Protein AF-A0A1V4RU71-F1 (afdb_monomer_lite)

Structure (mmCIF, N/CA/C/O backbone):
data_AF-A0A1V4RU71-F1
#
_entry.id   AF-A0A1V4RU71-F1
#
loop_
_atom_site.group_PDB
_atom_site.id
_atom_site.type_symbol
_atom_site.label_atom_id
_atom_site.label_alt_id
_atom_site.label_comp_id
_atom_site.label_asym_id
_atom_site.label_entity_id
_atom_site.label_seq_id
_atom_site.pdbx_PDB_ins_code
_atom_site.Cartn_x
_atom_site.Cartn_y
_atom_site.Cartn_z
_atom_site.occupancy
_atom_site.B_iso_or_equiv
_atom_site.auth_seq_id
_atom_site.auth_comp_id
_atom_site.auth_asym_id
_atom_site.auth_atom_id
_atom_site.pdbx_PDB_model_num
ATOM 1 N N . MET A 1 1 ? -70.110 36.772 23.371 1.00 50.62 1 MET A N 1
ATOM 2 C CA . MET A 1 1 ? -68.984 36.785 24.330 1.00 50.62 1 MET A CA 1
ATOM 3 C C . MET A 1 1 ? -69.172 35.666 25.337 1.00 50.62 1 MET A C 1
ATOM 5 O O . MET A 1 1 ? -70.041 35.775 26.191 1.00 50.62 1 MET A O 1
ATOM 9 N N . ARG A 1 2 ? -68.414 34.580 25.172 1.00 36.19 2 ARG A N 1
ATOM 10 C CA . ARG A 1 2 ? -68.101 33.546 26.167 1.00 36.19 2 ARG A CA 1
ATOM 11 C C . ARG A 1 2 ? -67.083 32.591 25.534 1.00 36.19 2 ARG A C 1
ATOM 13 O O . ARG A 1 2 ? -67.079 32.404 24.325 1.00 36.19 2 ARG A O 1
ATOM 20 N N . THR A 1 3 ? -66.172 32.142 26.374 1.00 42.69 3 THR A N 1
ATOM 21 C CA . THR A 1 3 ? -64.833 31.594 26.144 1.00 42.69 3 THR A CA 1
ATOM 22 C C . THR A 1 3 ? -64.804 30.058 26.045 1.00 42.69 3 THR A C 1
ATOM 24 O O . THR A 1 3 ? -65.773 29.415 26.435 1.00 42.69 3 THR A O 1
ATOM 27 N N . VAL A 1 4 ? -63.617 29.516 25.698 1.00 42.81 4 VAL A N 1
ATOM 28 C CA . VAL A 1 4 ? -63.129 28.124 25.927 1.00 42.81 4 VAL A CA 1
ATOM 29 C C . VAL A 1 4 ? -63.609 27.121 24.846 1.00 42.81 4 VAL A C 1
ATOM 31 O O . VAL A 1 4 ? -64.754 27.172 24.436 1.00 42.81 4 VAL A O 1
ATOM 34 N N . SER A 1 5 ? -62.817 26.214 24.258 1.00 46.72 5 SER A N 1
ATOM 35 C CA . SER A 1 5 ? -61.618 25.518 24.730 1.00 46.72 5 SER A CA 1
ATOM 36 C C . SER A 1 5 ? -60.695 25.115 23.577 1.00 46.72 5 SER A C 1
ATOM 38 O O . SER A 1 5 ? -61.125 24.500 22.604 1.00 46.72 5 SER A O 1
ATOM 40 N N . PHE A 1 6 ? -59.415 25.426 23.741 1.00 50.97 6 PHE A N 1
ATOM 41 C CA . PHE A 1 6 ? -58.282 25.036 22.911 1.00 50.97 6 PHE A CA 1
ATOM 42 C C . PHE A 1 6 ? -57.729 23.719 23.475 1.00 50.97 6 PHE A C 1
ATOM 44 O O . PHE A 1 6 ? -56.790 23.741 24.261 1.00 50.97 6 PHE A O 1
ATOM 51 N N . LEU A 1 7 ? -58.374 22.580 23.203 1.00 47.75 7 LEU A N 1
ATOM 52 C CA . LEU A 1 7 ? -57.890 21.286 23.701 1.00 47.75 7 LEU A CA 1
ATOM 53 C C . LEU A 1 7 ? -58.573 20.112 22.989 1.00 47.75 7 LEU A C 1
ATOM 55 O O . LEU A 1 7 ? -59.383 19.423 23.593 1.00 47.75 7 LEU A O 1
ATOM 59 N N . PHE A 1 8 ? -58.285 19.869 21.712 1.00 42.09 8 PHE A N 1
ATOM 60 C CA . PHE A 1 8 ? -58.612 18.576 21.109 1.00 42.09 8 PHE A CA 1
ATOM 61 C C . PHE A 1 8 ? -57.621 18.241 19.994 1.00 42.09 8 PHE A C 1
ATOM 63 O O . PHE A 1 8 ? -57.445 19.007 19.053 1.00 42.09 8 PHE A O 1
ATOM 70 N N . LEU A 1 9 ? -57.021 17.056 20.129 1.00 40.06 9 LEU A N 1
ATOM 71 C CA . LEU A 1 9 ? -56.185 16.356 19.153 1.00 40.06 9 LEU A CA 1
ATOM 72 C C . LEU A 1 9 ? -54.690 16.719 19.086 1.00 40.06 9 LEU A C 1
ATOM 74 O O . LEU A 1 9 ? -54.103 16.868 18.022 1.00 40.06 9 LEU A O 1
ATOM 78 N N . LEU A 1 10 ? -54.054 16.742 20.259 1.00 45.59 10 LEU A N 1
ATOM 79 C CA . LEU A 1 10 ? -52.614 16.529 20.440 1.00 45.59 10 LEU A CA 1
ATOM 80 C C . LEU A 1 10 ? -52.404 15.103 20.981 1.00 45.59 10 LEU A C 1
ATOM 82 O O . LEU A 1 10 ? -52.003 14.940 22.119 1.00 45.59 10 LEU A O 1
ATOM 86 N N . ILE A 1 11 ? -52.784 14.078 20.210 1.00 54.41 11 ILE A N 1
ATOM 87 C CA . ILE A 1 11 ? -52.554 12.636 20.450 1.00 54.41 11 ILE A CA 1
ATOM 88 C C . ILE A 1 11 ? -52.577 11.983 19.052 1.00 54.41 11 ILE A C 1
ATOM 90 O O . ILE A 1 11 ? -53.510 12.234 18.299 1.00 54.41 11 ILE A O 1
ATOM 94 N N . ILE A 1 12 ? -51.581 11.138 18.743 1.00 53.53 12 ILE A N 1
ATOM 95 C CA . ILE A 1 12 ? -51.280 10.457 17.455 1.00 53.53 12 ILE A CA 1
ATOM 96 C C . ILE A 1 12 ? -50.230 11.193 16.593 1.00 53.53 12 ILE A C 1
ATOM 98 O O . ILE A 1 12 ? -50.555 11.795 15.584 1.00 53.53 12 ILE A O 1
ATOM 102 N N . ILE A 1 13 ? -48.962 11.149 17.021 1.00 52.53 13 ILE A N 1
ATOM 103 C CA . ILE A 1 13 ? -47.743 10.775 16.252 1.00 52.53 13 ILE A CA 1
ATOM 104 C C . ILE A 1 13 ? -46.622 10.654 17.307 1.00 52.53 13 ILE A C 1
ATOM 106 O O . ILE A 1 13 ? -45.671 11.417 17.392 1.00 52.53 13 ILE A O 1
ATOM 110 N N . ALA A 1 14 ? -46.817 9.709 18.224 1.00 54.06 14 ALA A N 1
ATOM 111 C CA . ALA A 1 14 ? -45.826 9.306 19.221 1.00 54.06 14 ALA A CA 1
ATOM 112 C C . ALA A 1 14 ? -45.696 7.782 19.207 1.00 54.06 14 ALA A C 1
ATOM 114 O O . ALA A 1 14 ? -45.687 7.152 20.251 1.00 54.06 14 ALA A O 1
ATOM 115 N N . TRP A 1 15 ? -45.692 7.186 18.016 1.00 48.25 15 TRP A N 1
ATOM 116 C CA . TRP A 1 15 ? -45.435 5.768 17.784 1.00 48.25 15 TRP A CA 1
ATOM 117 C C . TRP A 1 15 ? -44.667 5.679 16.461 1.00 48.25 15 TRP A C 1
ATOM 119 O O . TRP A 1 15 ? -45.057 6.333 15.499 1.00 48.25 15 TRP A O 1
ATOM 129 N N . PHE A 1 16 ? -43.582 4.899 16.446 1.00 46.53 16 PHE A N 1
ATOM 130 C CA . PHE A 1 16 ? -42.664 4.619 15.324 1.00 46.53 16 PHE A CA 1
ATOM 131 C C . PHE A 1 16 ? -41.373 5.446 15.177 1.00 46.53 16 PHE A C 1
ATOM 133 O O . PHE A 1 16 ? -40.807 5.486 14.092 1.00 46.53 16 PHE A O 1
ATOM 140 N N . PHE A 1 17 ? -40.780 5.933 16.270 1.00 43.41 17 PHE A N 1
ATOM 141 C CA . PHE A 1 17 ? -39.328 5.726 16.418 1.00 43.41 17 PHE A CA 1
ATOM 142 C C . PHE A 1 17 ? -39.129 4.486 17.282 1.00 43.41 17 PHE A C 1
ATOM 144 O O . PHE A 1 17 ? -38.810 4.550 18.466 1.00 43.41 17 PHE A O 1
ATOM 151 N N . THR A 1 18 ? -39.425 3.334 16.675 1.00 41.66 18 THR A N 1
ATOM 152 C CA . THR A 1 18 ? -38.968 2.058 17.206 1.00 41.66 18 THR A CA 1
ATOM 153 C C . THR A 1 18 ? -37.456 2.070 17.031 1.00 41.66 18 THR A C 1
ATOM 155 O O . THR A 1 18 ? -36.941 2.104 15.916 1.00 41.66 18 THR A O 1
ATOM 158 N N . CYS A 1 19 ? -36.744 2.141 18.149 1.00 46.91 19 CYS A N 1
ATOM 159 C CA . CYS A 1 19 ? -35.349 1.758 18.198 1.00 46.91 19 CYS A CA 1
ATOM 160 C C . CYS A 1 19 ? -35.329 0.262 17.877 1.00 46.91 19 CYS A C 1
ATOM 162 O O . CYS A 1 19 ? -35.781 -0.553 18.683 1.00 46.91 19 CYS A O 1
ATOM 164 N N . SER A 1 20 ? -34.922 -0.110 16.665 1.00 39.00 20 SER A N 1
ATOM 165 C CA . SER A 1 20 ? -34.572 -1.494 16.383 1.00 39.00 20 SER A CA 1
ATOM 166 C C . SER A 1 20 ? -33.214 -1.753 17.028 1.00 39.00 20 SER A C 1
ATOM 168 O O . SER A 1 20 ? -32.182 -1.645 16.369 1.00 39.00 20 SER A O 1
ATOM 170 N N . ASP A 1 21 ? -33.219 -2.071 18.324 1.00 43.12 21 ASP A N 1
ATOM 171 C CA . ASP A 1 21 ? -32.124 -2.823 18.926 1.00 43.12 21 ASP A CA 1
ATOM 172 C C . ASP A 1 21 ? -32.082 -4.168 18.200 1.00 43.12 21 ASP A C 1
ATOM 174 O O . ASP A 1 21 ? -32.914 -5.051 18.432 1.00 43.12 21 ASP A O 1
ATOM 178 N N . SER A 1 22 ? -31.151 -4.313 17.256 1.00 44.22 22 SER A N 1
ATOM 179 C CA . SER A 1 22 ? -30.882 -5.605 16.645 1.00 44.22 22 SER A CA 1
ATOM 180 C C . SER A 1 22 ? -30.260 -6.494 17.717 1.00 44.22 22 SER A C 1
ATOM 182 O O . SER A 1 22 ? -29.051 -6.481 17.956 1.00 44.22 22 SER A O 1
ATOM 184 N N . THR A 1 23 ? -31.096 -7.273 18.397 1.00 47.72 23 THR A N 1
ATOM 185 C CA . THR A 1 23 ? -30.655 -8.399 19.214 1.00 47.72 23 THR A CA 1
ATOM 186 C C . THR A 1 23 ? -30.016 -9.444 18.311 1.00 47.72 23 THR A C 1
ATOM 188 O O . THR A 1 23 ? -30.673 -10.329 17.771 1.00 47.72 23 THR A O 1
ATOM 191 N N . GLY A 1 24 ? -28.707 -9.294 18.168 1.00 43.53 24 GLY A N 1
ATOM 192 C CA . GLY A 1 24 ? -27.758 -10.220 17.572 1.00 43.53 24 GLY A CA 1
ATOM 193 C C . GLY A 1 24 ? -26.358 -9.795 17.998 1.00 43.53 24 GLY A C 1
ATOM 194 O O . GLY A 1 24 ? -25.474 -9.644 17.165 1.00 43.53 24 GLY A O 1
ATOM 195 N N . ASN A 1 25 ? -26.185 -9.481 19.288 1.00 47.19 25 ASN A N 1
ATOM 196 C CA . ASN A 1 25 ? -24.922 -9.000 19.833 1.00 47.19 25 ASN A CA 1
ATOM 197 C C . ASN A 1 25 ? -23.904 -10.142 19.848 1.00 47.19 25 ASN A C 1
ATOM 199 O O . ASN A 1 25 ? -23.639 -10.753 20.884 1.00 47.19 25 ASN A O 1
ATOM 203 N N . ASN A 1 26 ? -23.279 -10.378 18.702 1.00 54.97 26 ASN A N 1
ATOM 204 C CA . ASN A 1 26 ? -21.948 -10.944 18.645 1.00 54.97 26 ASN A CA 1
ATOM 205 C C . ASN A 1 26 ? -20.987 -9.917 19.268 1.00 54.97 26 ASN A C 1
ATOM 207 O O . ASN A 1 26 ? -20.255 -9.234 18.560 1.00 54.97 26 ASN A O 1
ATOM 211 N N . LYS A 1 27 ? -21.019 -9.762 20.604 1.00 62.31 27 LYS A N 1
ATOM 212 C CA . LYS A 1 27 ? -20.230 -8.752 21.337 1.00 62.31 27 LYS A CA 1
ATOM 213 C C . LYS A 1 27 ? -18.728 -8.881 21.091 1.00 62.31 27 LYS A C 1
ATOM 215 O O . LYS A 1 27 ? -18.006 -7.929 21.332 1.00 62.31 27 LYS A O 1
ATOM 220 N N . ASN A 1 28 ? -18.267 -10.039 20.622 1.00 82.75 28 ASN A N 1
ATOM 221 C CA . ASN A 1 28 ? -16.865 -10.280 20.306 1.00 82.75 28 ASN A CA 1
ATOM 222 C C . ASN A 1 28 ? -16.489 -9.894 18.870 1.00 82.75 28 ASN A C 1
ATOM 224 O O . ASN A 1 28 ? -15.305 -9.896 18.552 1.00 82.75 28 ASN A O 1
ATOM 228 N N . LEU A 1 29 ? -17.455 -9.573 18.004 1.00 91.19 29 LEU A N 1
ATOM 229 C CA . LEU A 1 29 ? -17.174 -9.179 16.630 1.00 91.19 29 LEU A CA 1
ATOM 230 C C . LEU A 1 29 ? -16.947 -7.676 16.540 1.00 91.19 29 LEU A C 1
ATOM 232 O O . LEU A 1 29 ? -17.743 -6.881 17.036 1.00 91.19 29 LEU A O 1
ATOM 236 N N . ALA A 1 30 ? -15.880 -7.299 15.856 1.00 94.56 30 ALA A N 1
ATOM 237 C CA . ALA A 1 30 ? -15.717 -5.971 15.301 1.00 94.56 30 ALA A CA 1
ATOM 238 C C . ALA A 1 30 ? -16.040 -5.993 13.805 1.00 94.56 30 ALA A C 1
ATOM 240 O O . ALA A 1 30 ? -15.773 -6.984 13.123 1.00 94.56 30 ALA A O 1
ATOM 241 N N . THR A 1 31 ? -16.608 -4.908 13.289 1.00 96.38 31 THR A N 1
ATOM 242 C CA . THR A 1 31 ? -16.928 -4.757 11.864 1.00 96.38 31 THR A CA 1
ATOM 243 C C . THR A 1 31 ? -15.919 -3.819 11.217 1.00 96.38 31 THR A C 1
ATOM 245 O O . THR A 1 31 ? -15.759 -2.684 11.655 1.00 96.38 31 THR A O 1
ATOM 248 N N . LEU A 1 32 ? -15.257 -4.275 10.158 1.00 96.81 32 LEU A N 1
ATOM 249 C CA . LEU A 1 32 ? -14.372 -3.454 9.337 1.00 96.81 32 LEU A CA 1
ATOM 250 C C . LEU A 1 32 ? -15.060 -3.146 8.014 1.00 96.81 32 LEU A C 1
ATOM 252 O O . LEU A 1 32 ? -15.590 -4.049 7.360 1.00 96.81 32 LEU A O 1
ATOM 256 N N . THR A 1 33 ? -15.023 -1.884 7.609 1.00 97.12 33 THR A N 1
ATOM 257 C CA . THR A 1 33 ? -15.499 -1.428 6.299 1.00 97.12 33 THR A CA 1
ATOM 258 C C . THR A 1 33 ? -14.414 -0.621 5.613 1.00 97.12 33 THR A C 1
ATOM 260 O O . THR A 1 33 ? -13.627 0.040 6.281 1.00 97.12 33 THR A O 1
ATOM 263 N N . GLY A 1 34 ? -14.367 -0.661 4.289 1.00 94.94 34 GLY A N 1
ATOM 264 C CA . GLY A 1 34 ? -13.421 0.134 3.513 1.00 94.94 34 GLY A CA 1
ATOM 265 C C . GLY A 1 34 ? -13.658 -0.030 2.021 1.00 94.94 34 GLY A C 1
ATOM 266 O O . GLY A 1 34 ? -14.610 -0.702 1.603 1.00 94.94 34 GLY A O 1
ATOM 267 N N . ALA A 1 35 ? -12.785 0.570 1.219 1.00 93.56 35 ALA A N 1
ATOM 268 C CA . ALA A 1 35 ? -12.797 0.426 -0.228 1.00 93.56 35 ALA A CA 1
ATOM 269 C C . ALA A 1 35 ? -11.431 -0.014 -0.767 1.00 93.56 35 ALA A C 1
ATOM 271 O O . ALA A 1 35 ? -10.385 0.229 -0.163 1.00 93.56 35 ALA A O 1
ATOM 272 N N . VAL A 1 36 ? -11.463 -0.693 -1.912 1.00 95.12 36 VAL A N 1
ATOM 273 C CA . VAL A 1 36 ? -10.294 -1.158 -2.654 1.00 95.12 36 VAL A CA 1
ATOM 274 C C . VAL A 1 36 ? -10.263 -0.476 -4.016 1.00 95.12 36 VAL A C 1
ATOM 276 O O . VAL A 1 36 ? -11.189 -0.627 -4.818 1.00 95.12 36 VAL A O 1
ATOM 279 N N . TYR A 1 37 ? -9.172 0.229 -4.297 1.00 91.25 37 TYR A N 1
ATOM 280 C CA . TYR A 1 37 ? -8.942 0.911 -5.569 1.00 91.25 37 TYR A CA 1
ATOM 281 C C . TYR A 1 37 ? -7.703 0.366 -6.265 1.00 91.25 37 TYR A C 1
ATOM 283 O O . TYR A 1 37 ? -6.769 -0.102 -5.628 1.00 91.25 37 TYR A O 1
ATOM 291 N N . GLY A 1 38 ? -7.696 0.444 -7.587 1.00 87.12 38 GLY A N 1
ATOM 292 C CA . GLY A 1 38 ? -6.554 0.205 -8.446 1.00 87.12 38 GLY A CA 1
ATOM 293 C C . GLY A 1 38 ? -5.998 1.528 -8.940 1.00 87.12 38 GLY A C 1
ATOM 294 O O . GLY A 1 38 ? -6.772 2.395 -9.344 1.00 87.12 38 GLY A O 1
ATOM 295 N N . ILE A 1 39 ? -4.676 1.675 -8.947 1.00 78.38 39 ILE A N 1
ATOM 296 C CA . ILE A 1 39 ? -4.012 2.752 -9.688 1.00 78.38 39 ILE A CA 1
ATOM 297 C C . ILE A 1 39 ? -3.768 2.255 -11.109 1.00 78.38 39 ILE A C 1
ATOM 299 O O . ILE A 1 39 ? -2.979 1.329 -11.327 1.00 78.38 39 ILE A O 1
ATOM 303 N N . GLU A 1 40 ? -4.447 2.870 -12.072 1.00 72.38 40 GLU A N 1
ATOM 304 C CA . GLU A 1 40 ? -4.145 2.688 -13.490 1.00 72.38 40 GLU A CA 1
ATOM 305 C C . GLU A 1 40 ? -2.910 3.517 -13.895 1.00 72.38 40 GLU A C 1
ATOM 307 O O . GLU A 1 40 ? -2.469 4.424 -13.189 1.00 72.38 40 GLU A O 1
ATOM 312 N N . LEU A 1 41 ? -2.337 3.223 -15.065 1.00 59.69 41 LEU A N 1
ATOM 313 C CA . LEU A 1 41 ? -1.099 3.851 -15.564 1.00 59.69 41 LEU A CA 1
ATOM 314 C C . LEU A 1 41 ? -1.159 5.390 -15.676 1.00 59.69 41 LEU A C 1
ATOM 316 O O . LEU A 1 41 ? -0.118 6.040 -15.716 1.00 59.69 41 LEU A O 1
ATOM 320 N N . ASN A 1 42 ? -2.360 5.971 -15.731 1.00 58.94 42 ASN A N 1
ATOM 321 C CA . ASN A 1 42 ? -2.614 7.415 -15.780 1.00 58.94 42 ASN A CA 1
ATOM 322 C C . ASN A 1 42 ? -2.827 8.052 -14.392 1.00 58.94 42 ASN A C 1
ATOM 324 O O . ASN A 1 42 ? -3.288 9.189 -14.313 1.00 58.94 42 ASN A O 1
ATOM 328 N N . ASN A 1 43 ? -2.526 7.327 -13.310 1.00 62.41 43 ASN A N 1
ATOM 329 C CA . ASN A 1 43 ? -2.729 7.760 -11.927 1.00 62.41 43 ASN A CA 1
ATOM 330 C C . ASN A 1 43 ? -4.206 7.963 -11.531 1.00 62.41 43 ASN A C 1
ATOM 332 O O . ASN A 1 43 ? -4.504 8.615 -10.529 1.00 62.41 43 ASN A O 1
ATOM 336 N N . GLN A 1 44 ? -5.142 7.408 -12.306 1.00 76.44 44 GLN A N 1
ATOM 337 C CA . GLN A 1 44 ? -6.557 7.399 -11.961 1.00 76.44 44 GLN A CA 1
ATOM 338 C C . GLN A 1 44 ? -6.856 6.236 -11.010 1.00 76.44 44 GLN A C 1
ATOM 340 O O . GLN A 1 44 ? -6.467 5.095 -11.269 1.00 76.44 44 GLN A O 1
ATOM 345 N N . LEU A 1 45 ? -7.582 6.532 -9.930 1.00 82.50 45 LEU A N 1
ATOM 346 C CA . LEU A 1 45 ? -8.127 5.520 -9.031 1.00 82.50 45 LEU A CA 1
ATOM 347 C C . LEU A 1 45 ? -9.391 4.918 -9.643 1.00 82.50 45 LEU A C 1
ATOM 349 O O . LEU A 1 45 ? -10.340 5.633 -9.974 1.00 82.50 45 LEU A O 1
ATOM 353 N N . VAL A 1 46 ? -9.398 3.598 -9.788 1.00 89.38 46 VAL A N 1
ATOM 354 C CA . VAL A 1 46 ? -10.534 2.829 -10.305 1.00 89.38 46 VAL A CA 1
ATOM 355 C C . VAL A 1 46 ? -10.954 1.820 -9.240 1.00 89.38 46 VAL A C 1
ATOM 357 O O . VAL A 1 46 ? -10.091 1.099 -8.746 1.00 89.38 46 VAL A O 1
ATOM 360 N N . PRO A 1 47 ? -12.236 1.741 -8.839 1.00 95.12 47 PRO A N 1
ATOM 361 C CA . PRO A 1 47 ? -12.669 0.745 -7.862 1.00 95.12 47 PRO A CA 1
ATOM 362 C C . PRO A 1 47 ? -12.392 -0.667 -8.385 1.00 95.12 47 PRO A C 1
ATOM 364 O O . PRO A 1 47 ? -12.695 -0.979 -9.538 1.00 95.12 47 PRO A O 1
ATOM 367 N N . ILE A 1 48 ? -11.818 -1.527 -7.544 1.00 94.50 48 ILE A N 1
ATOM 368 C CA . ILE A 1 48 ? -11.567 -2.922 -7.915 1.00 94.50 48 ILE A CA 1
ATOM 369 C C . ILE A 1 48 ? -12.728 -3.769 -7.424 1.00 94.50 48 ILE A C 1
ATOM 371 O O . ILE A 1 48 ? -12.885 -3.982 -6.225 1.00 94.50 48 ILE A O 1
ATOM 375 N N . GLU A 1 49 ? -13.491 -4.325 -8.357 1.00 96.62 49 GLU A N 1
ATOM 376 C CA . GLU A 1 49 ? -14.439 -5.395 -8.067 1.00 96.62 49 GLU A CA 1
ATOM 377 C C . GLU A 1 49 ? -13.709 -6.723 -7.842 1.00 96.62 49 GLU A C 1
ATOM 379 O O . GLU A 1 49 ? -12.781 -7.101 -8.572 1.00 96.62 49 GLU A O 1
ATOM 384 N N . GLY A 1 50 ? -14.149 -7.491 -6.850 1.00 90.38 50 GLY A N 1
ATOM 385 C CA . GLY A 1 50 ? -13.671 -8.851 -6.664 1.00 90.38 50 GLY A CA 1
ATOM 386 C C . GLY A 1 50 ? -12.266 -8.950 -6.064 1.00 90.38 50 GLY A C 1
ATOM 387 O O . GLY A 1 50 ? -11.587 -9.943 -6.334 1.00 90.38 50 GLY A O 1
ATOM 388 N N . ALA A 1 51 ? -11.773 -7.923 -5.368 1.00 95.19 51 ALA A N 1
ATOM 389 C CA . ALA A 1 51 ? -10.539 -8.010 -4.589 1.00 95.19 51 ALA A CA 1
ATOM 390 C C . ALA A 1 51 ? -10.809 -8.809 -3.314 1.00 95.19 51 ALA A C 1
ATOM 392 O O . ALA A 1 51 ? -11.807 -8.569 -2.635 1.00 95.19 51 ALA A O 1
ATOM 393 N N . LEU A 1 52 ? -9.933 -9.758 -2.996 1.00 94.94 52 LEU A N 1
ATOM 394 C CA . LEU A 1 52 ? -9.997 -10.513 -1.753 1.00 94.94 52 LEU A CA 1
ATOM 395 C C . LEU A 1 52 ? -9.370 -9.669 -0.647 1.00 94.94 52 LEU A C 1
ATOM 397 O O . LEU A 1 52 ? -8.193 -9.325 -0.731 1.00 94.94 52 LEU A O 1
ATOM 401 N N . VAL A 1 53 ? -10.152 -9.365 0.382 1.00 96.25 53 VAL A N 1
ATOM 402 C CA . VAL A 1 53 ? -9.704 -8.644 1.572 1.00 96.25 53 VAL A CA 1
ATOM 403 C C . VAL A 1 53 ? -9.700 -9.609 2.745 1.00 96.25 53 VAL A C 1
ATOM 405 O O . VAL A 1 53 ? -10.714 -10.257 2.997 1.00 96.25 53 VAL A O 1
ATOM 408 N N . ASN A 1 54 ? -8.590 -9.709 3.465 1.00 93.69 54 ASN A N 1
ATOM 409 C CA . ASN A 1 54 ? -8.445 -10.571 4.632 1.00 93.69 54 ASN A CA 1
ATOM 410 C C . ASN A 1 54 ? -7.756 -9.837 5.785 1.00 93.69 54 ASN A C 1
ATOM 412 O O . ASN A 1 54 ? -7.075 -8.833 5.584 1.00 93.69 54 ASN A O 1
ATOM 416 N N . VAL A 1 55 ? -7.917 -10.356 7.000 1.00 92.06 55 VAL A N 1
ATOM 417 C CA . VAL A 1 55 ? -7.212 -9.844 8.182 1.00 92.06 55 VAL A CA 1
ATOM 418 C C . VAL A 1 55 ? -6.147 -10.844 8.603 1.00 92.06 55 VAL A C 1
ATOM 420 O O . VAL A 1 55 ? -6.425 -12.026 8.789 1.00 92.06 55 VAL A O 1
ATOM 423 N N . GLU A 1 56 ? -4.907 -10.383 8.713 1.00 87.25 56 GLU A N 1
ATOM 424 C CA . GLU A 1 56 ? -3.763 -11.240 9.012 1.00 87.25 56 GLU A CA 1
ATOM 425 C C . GLU A 1 56 ? -3.912 -11.872 10.406 1.00 87.25 56 GLU A C 1
ATOM 427 O O . GLU A 1 56 ? -4.232 -11.182 11.372 1.00 87.25 56 GLU A O 1
ATOM 432 N N . ASN A 1 57 ? -3.683 -13.185 10.511 1.00 82.88 57 ASN A N 1
ATOM 433 C CA . ASN A 1 57 ? -3.890 -13.998 11.723 1.00 82.88 57 ASN A CA 1
ATOM 434 C C . ASN A 1 57 ? -5.350 -14.169 12.183 1.00 82.88 57 ASN A C 1
ATOM 436 O O . ASN A 1 57 ?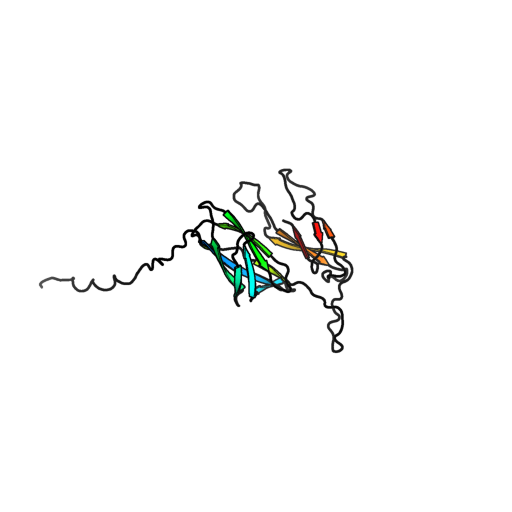 -5.585 -14.706 13.265 1.00 82.88 57 ASN A O 1
ATOM 440 N N . TYR A 1 58 ? -6.328 -13.784 11.359 1.00 87.25 58 TYR A N 1
ATOM 441 C CA . TYR A 1 58 ? -7.744 -14.048 11.605 1.00 87.25 58 TYR A CA 1
ATOM 442 C C . TYR A 1 58 ? -8.363 -14.793 10.421 1.00 87.25 58 TYR A C 1
ATOM 444 O O . TYR A 1 58 ? -8.054 -14.535 9.260 1.00 87.25 58 TYR A O 1
ATOM 452 N N . PHE A 1 59 ? -9.299 -15.698 10.701 1.00 83.69 59 PHE A N 1
ATOM 453 C CA . PHE A 1 59 ? -10.071 -16.405 9.673 1.00 83.69 59 PHE A CA 1
ATOM 454 C C . PHE A 1 59 ? -11.252 -15.555 9.184 1.00 83.69 59 PHE A C 1
ATOM 456 O O . PHE A 1 59 ? -12.400 -15.990 9.216 1.00 83.69 59 PHE A O 1
ATOM 463 N N . SER A 1 60 ? -10.974 -14.316 8.773 1.00 86.88 60 SER A N 1
ATOM 464 C CA . SER A 1 60 ? -11.982 -13.390 8.259 1.00 86.88 60 SER A CA 1
ATOM 465 C C . SER A 1 60 ? -11.567 -12.829 6.908 1.00 86.88 60 SER A C 1
ATOM 467 O O . SER A 1 60 ? -10.456 -12.316 6.746 1.00 86.88 60 SER A O 1
ATOM 469 N N . GLN A 1 61 ? -12.477 -12.945 5.943 1.00 92.12 61 GLN A N 1
ATOM 470 C CA . GLN A 1 61 ? -12.281 -12.494 4.575 1.00 92.12 61 GLN A CA 1
ATOM 471 C C . GLN A 1 61 ? -13.578 -11.947 3.980 1.00 92.12 61 GLN A C 1
ATOM 473 O O . GLN A 1 61 ? -14.673 -12.399 4.317 1.00 92.12 61 GLN A O 1
ATOM 478 N N . ALA A 1 62 ? -13.440 -11.016 3.048 1.00 95.75 62 ALA A N 1
ATOM 479 C CA . ALA A 1 62 ? -14.519 -10.516 2.215 1.00 95.75 62 ALA A CA 1
ATOM 480 C C . ALA A 1 62 ? -14.021 -10.267 0.796 1.00 95.75 62 ALA A C 1
ATOM 482 O O . ALA A 1 62 ? -12.830 -10.338 0.492 1.00 95.75 62 ALA A O 1
ATOM 483 N N . THR A 1 63 ? -14.961 -9.974 -0.088 1.00 95.06 63 THR A N 1
ATOM 484 C CA . THR A 1 63 ? -14.673 -9.608 -1.465 1.00 95.06 63 THR A CA 1
ATOM 485 C C . THR A 1 63 ? -15.283 -8.244 -1.749 1.00 95.06 63 THR A C 1
ATOM 487 O O . THR A 1 63 ? -16.426 -7.998 -1.365 1.00 95.06 63 THR A O 1
ATOM 490 N N . SER A 1 64 ? -14.525 -7.350 -2.384 1.00 97.75 64 SER A N 1
ATOM 491 C CA . SER A 1 64 ? -15.035 -6.030 -2.760 1.00 97.75 64 SER A CA 1
ATOM 492 C C . SER A 1 64 ? -16.113 -6.123 -3.844 1.00 97.75 64 SER A C 1
ATOM 494 O O . SER A 1 64 ? -16.045 -6.962 -4.747 1.00 97.75 64 SER A O 1
ATOM 496 N N . ASN A 1 65 ? -17.113 -5.248 -3.765 1.00 96.62 65 ASN A N 1
ATOM 497 C CA . ASN A 1 65 ? -18.192 -5.153 -4.749 1.00 96.62 65 ASN A CA 1
ATOM 498 C C . ASN A 1 65 ? -17.798 -4.294 -5.971 1.00 96.62 65 ASN A C 1
ATOM 500 O O . ASN A 1 65 ? -16.666 -3.829 -6.083 1.00 96.62 65 ASN A O 1
ATOM 504 N N . THR A 1 66 ? -18.746 -4.039 -6.876 1.00 96.19 66 THR A N 1
ATOM 505 C CA . THR A 1 66 ? -18.564 -3.214 -8.090 1.00 96.19 66 THR A CA 1
ATOM 506 C C . THR A 1 66 ? -18.103 -1.779 -7.817 1.00 96.19 66 THR A C 1
ATOM 508 O O . THR A 1 66 ? -17.549 -1.127 -8.696 1.00 96.19 66 THR A O 1
ATOM 511 N N . SER A 1 67 ? -18.338 -1.264 -6.610 1.00 95.81 67 SER A N 1
ATOM 512 C CA . SER A 1 67 ? -17.883 0.056 -6.161 1.00 95.81 67 SER A CA 1
ATOM 513 C C . SER A 1 67 ? -16.563 -0.010 -5.386 1.00 95.81 67 SER A C 1
ATOM 515 O O . SER A 1 67 ? -16.154 0.988 -4.804 1.00 95.81 67 SER A O 1
ATOM 517 N N . GLY A 1 68 ? -15.906 -1.173 -5.342 1.00 95.69 68 GLY A N 1
ATOM 518 C CA . GLY A 1 68 ? -14.680 -1.401 -4.578 1.00 95.69 68 GLY A CA 1
ATOM 519 C C . GLY A 1 68 ? -14.906 -1.565 -3.074 1.00 95.69 68 GLY A C 1
ATOM 520 O O . GLY A 1 68 ? -13.956 -1.834 -2.348 1.00 95.69 68 GLY A O 1
ATOM 521 N N . VAL A 1 69 ? -16.142 -1.448 -2.584 1.00 97.75 69 VAL A N 1
ATOM 522 C CA . VAL A 1 69 ? -16.453 -1.455 -1.149 1.00 97.75 69 VAL A CA 1
ATOM 523 C C . VAL A 1 69 ? -16.489 -2.882 -0.613 1.00 97.75 69 VAL A C 1
ATOM 525 O O . VAL A 1 69 ? -17.038 -3.779 -1.257 1.00 97.75 69 VAL A O 1
ATOM 528 N N . TYR A 1 70 ? -15.950 -3.083 0.587 1.00 97.25 70 TYR A N 1
ATOM 529 C CA . TYR A 1 70 ? -16.022 -4.341 1.326 1.00 97.25 70 TYR A CA 1
ATOM 530 C C . TYR A 1 70 ? -16.493 -4.120 2.769 1.00 97.25 70 TYR A C 1
ATOM 532 O O . TYR A 1 70 ? -16.363 -3.036 3.342 1.00 97.25 70 TYR A O 1
ATOM 540 N N . GLN A 1 71 ? -17.012 -5.190 3.368 1.00 97.62 71 GLN A N 1
ATOM 541 C CA . GLN A 1 71 ? -17.305 -5.284 4.793 1.00 97.62 71 GLN A CA 1
ATOM 542 C C . GLN A 1 71 ? -16.926 -6.682 5.277 1.00 97.62 71 GLN A C 1
ATOM 544 O O . GLN A 1 71 ? -17.271 -7.667 4.625 1.00 97.62 71 GLN A O 1
ATOM 549 N N . LEU A 1 72 ? -16.237 -6.775 6.412 1.00 95.06 72 LEU A N 1
ATOM 550 C CA . LEU A 1 72 ? -15.901 -8.052 7.044 1.00 95.06 72 LEU A CA 1
ATOM 551 C C . LEU A 1 72 ? -15.956 -7.937 8.568 1.00 95.06 72 LEU A C 1
ATOM 553 O O . LEU A 1 72 ? -15.789 -6.854 9.125 1.00 95.06 72 LEU A O 1
ATOM 557 N N . GLN A 1 73 ? -16.206 -9.056 9.244 1.00 95.69 73 GLN A N 1
ATOM 558 C CA . GLN A 1 73 ? -16.301 -9.114 10.703 1.00 95.69 73 GLN A CA 1
ATOM 559 C C . GLN A 1 73 ? -15.156 -9.933 11.283 1.00 95.69 73 GLN A C 1
ATOM 561 O O . GLN A 1 73 ? -14.868 -11.025 10.798 1.00 95.69 73 GLN A O 1
ATOM 566 N N . VAL A 1 74 ? -14.509 -9.418 12.322 1.00 94.62 74 VAL A N 1
ATOM 567 C CA . VAL A 1 74 ? -13.377 -10.068 12.989 1.00 94.62 74 VAL A CA 1
ATOM 568 C C . VAL A 1 74 ? -13.759 -10.369 14.425 1.00 94.62 74 VAL A C 1
ATOM 570 O O . VAL A 1 74 ? -14.183 -9.471 15.147 1.00 94.62 74 VAL A O 1
ATOM 573 N N . GLU A 1 75 ? -13.598 -11.619 14.851 1.00 93.56 75 GLU A N 1
ATOM 574 C CA . GLU A 1 75 ? -13.760 -11.983 16.256 1.00 93.56 75 GLU A CA 1
ATOM 575 C C . GLU A 1 75 ? -12.498 -11.640 17.042 1.00 93.56 75 GLU A C 1
ATOM 577 O O . GLU A 1 75 ? -11.412 -12.120 16.731 1.00 93.56 75 GLU A O 1
ATOM 582 N N . LEU A 1 76 ? -12.647 -10.800 18.063 1.00 90.75 76 LEU A N 1
ATOM 583 C CA . LEU A 1 76 ? -11.567 -10.383 18.945 1.00 90.75 76 LEU A CA 1
ATOM 584 C C . LEU A 1 76 ? -11.672 -11.125 20.277 1.00 90.75 76 LEU A C 1
ATOM 586 O O . LEU A 1 76 ? -12.743 -11.212 20.873 1.00 90.75 76 LEU A O 1
ATOM 590 N N . SER A 1 77 ? -10.544 -11.609 20.793 1.00 86.44 77 SER A N 1
ATOM 591 C CA . SER A 1 77 ? -10.501 -12.297 22.092 1.00 86.44 77 SER A CA 1
ATOM 592 C C . SER A 1 77 ? -10.516 -11.321 23.277 1.00 86.44 77 SER A C 1
ATOM 594 O O . SER A 1 77 ? -11.016 -11.647 24.353 1.00 86.44 77 SER A O 1
ATOM 596 N N . SER A 1 78 ? -10.012 -10.100 23.084 1.00 82.62 78 SER A N 1
ATOM 597 C CA . SER A 1 78 ? -9.817 -9.084 24.129 1.00 82.62 78 SER A CA 1
ATOM 598 C C . SER A 1 78 ? -10.792 -7.915 23.987 1.00 82.62 78 SER A C 1
ATOM 600 O O . SER A 1 78 ? -11.165 -7.558 22.875 1.00 82.62 78 SER A O 1
ATOM 602 N N . ASP A 1 79 ? -11.182 -7.304 25.109 1.00 83.75 79 ASP A N 1
ATOM 603 C CA . ASP A 1 79 ? -11.969 -6.057 25.125 1.00 83.75 79 ASP A CA 1
ATOM 604 C C . ASP A 1 79 ? -11.090 -4.814 24.864 1.00 83.75 79 ASP A C 1
ATOM 606 O O . ASP A 1 79 ? -11.598 -3.721 24.610 1.00 83.75 79 ASP A O 1
ATOM 610 N N . ASN A 1 80 ? -9.761 -4.971 24.912 1.00 87.62 80 ASN A N 1
ATOM 611 C CA . ASN A 1 80 ? -8.808 -3.903 24.616 1.00 87.62 80 ASN A CA 1
ATOM 612 C C . ASN A 1 80 ? -8.674 -3.662 23.106 1.00 87.62 80 ASN A C 1
ATOM 614 O O . ASN A 1 80 ? -8.886 -4.563 22.292 1.00 87.62 80 ASN A O 1
ATOM 618 N N . ALA A 1 81 ? -8.251 -2.446 22.745 1.00 88.75 81 ALA A N 1
ATOM 619 C CA . ALA A 1 81 ? -7.938 -2.113 21.360 1.00 88.75 81 ALA A CA 1
ATOM 620 C C . ALA A 1 81 ? -6.827 -3.030 20.835 1.00 88.75 81 ALA A C 1
ATOM 622 O O . ALA A 1 81 ? -5.789 -3.189 21.479 1.00 88.75 81 ALA A O 1
ATOM 623 N N . THR A 1 82 ? -7.065 -3.631 19.673 1.00 88.88 82 THR A N 1
ATOM 624 C CA . THR A 1 82 ? -6.131 -4.531 18.997 1.00 88.88 82 THR A CA 1
ATOM 625 C C . THR A 1 82 ? -5.809 -3.963 17.622 1.00 88.88 82 THR A C 1
ATOM 627 O O . THR A 1 82 ? -6.717 -3.567 16.894 1.00 88.88 82 THR A O 1
ATOM 630 N N . ASN A 1 83 ? -4.526 -3.923 17.262 1.00 88.31 83 ASN A N 1
ATOM 631 C CA . ASN A 1 83 ? -4.097 -3.522 15.926 1.00 88.31 83 ASN A CA 1
ATOM 632 C C . ASN A 1 83 ? -4.276 -4.696 14.960 1.00 88.31 83 ASN A C 1
ATOM 634 O O . ASN A 1 83 ? -3.682 -5.758 15.148 1.00 88.31 83 ASN A O 1
ATOM 638 N N . LEU A 1 84 ? -5.098 -4.499 13.935 1.00 90.38 84 LEU A N 1
ATOM 639 C CA . LEU A 1 84 ? -5.385 -5.476 12.893 1.00 90.38 84 LEU A CA 1
ATOM 640 C C . LEU A 1 84 ? -4.751 -5.024 11.583 1.00 90.38 84 LEU A C 1
ATOM 642 O O . LEU A 1 84 ? -4.991 -3.900 11.147 1.00 90.38 84 LEU A O 1
ATOM 646 N N . LYS A 1 85 ? -3.990 -5.912 10.937 1.00 90.62 85 LYS A N 1
ATOM 647 C CA . LYS A 1 85 ? -3.469 -5.694 9.586 1.00 90.62 85 LYS A CA 1
ATOM 648 C C . LYS A 1 85 ? -4.440 -6.278 8.565 1.00 90.62 85 LYS A C 1
ATOM 650 O O . LYS A 1 85 ? -4.622 -7.493 8.481 1.00 90.62 85 LYS A O 1
ATOM 655 N N . VAL A 1 86 ? -5.080 -5.392 7.814 1.00 90.94 86 VAL A N 1
ATOM 656 C CA . VAL A 1 86 ? -6.008 -5.714 6.729 1.00 90.94 86 VAL A CA 1
ATOM 657 C C . VAL A 1 86 ? -5.220 -5.735 5.430 1.00 90.94 86 VAL A C 1
ATOM 659 O O . VAL A 1 86 ? -4.506 -4.780 5.137 1.00 90.94 86 VAL A O 1
ATOM 662 N N . VAL A 1 87 ? -5.335 -6.809 4.658 1.00 89.94 87 VAL A N 1
ATOM 663 C CA . VAL A 1 87 ? -4.610 -7.017 3.402 1.00 89.94 87 VAL A CA 1
ATOM 664 C C . VAL A 1 87 ? -5.624 -7.200 2.279 1.00 89.94 87 VAL A C 1
ATOM 666 O O . VAL A 1 87 ? -6.585 -7.949 2.432 1.00 89.94 87 VAL A O 1
ATOM 669 N N . ALA A 1 88 ? -5.416 -6.525 1.152 1.00 93.56 88 ALA A N 1
ATOM 670 C CA . ALA A 1 88 ? -6.201 -6.705 -0.061 1.00 93.56 88 ALA A CA 1
ATOM 671 C C . ALA A 1 88 ? -5.334 -7.258 -1.192 1.00 93.56 88 ALA A C 1
ATOM 673 O O . ALA A 1 88 ? -4.232 -6.773 -1.457 1.00 93.56 88 ALA A O 1
ATOM 674 N N . THR A 1 89 ? -5.865 -8.259 -1.888 1.00 87.88 89 THR A N 1
ATOM 675 C CA . THR A 1 89 ? -5.204 -8.954 -2.992 1.00 87.88 89 THR A CA 1
ATOM 676 C C . THR A 1 89 ? -6.137 -9.058 -4.196 1.00 87.88 89 THR A C 1
ATOM 678 O O . THR A 1 89 ? -7.350 -9.247 -4.076 1.00 87.88 89 THR A O 1
ATOM 681 N N . LYS A 1 90 ? -5.568 -8.946 -5.396 1.00 89.12 90 LYS A N 1
ATOM 682 C CA . LYS A 1 90 ? -6.261 -9.196 -6.662 1.00 89.12 90 LYS A CA 1
ATOM 683 C C . LYS A 1 90 ? -5.240 -9.706 -7.671 1.00 89.12 90 LYS A C 1
ATOM 685 O O . LYS A 1 90 ? -4.141 -9.168 -7.766 1.00 89.12 90 LYS A O 1
ATOM 690 N N . ALA A 1 91 ? -5.596 -10.732 -8.439 1.00 79.31 91 ALA A N 1
ATOM 691 C CA . ALA A 1 91 ? -4.745 -11.205 -9.527 1.00 79.31 91 ALA A CA 1
ATOM 692 C C . ALA A 1 91 ? -4.436 -10.057 -10.504 1.00 79.31 91 ALA A C 1
ATOM 694 O O . ALA A 1 91 ? -5.334 -9.307 -10.882 1.00 79.31 91 ALA A O 1
ATOM 695 N N . GLY A 1 92 ? -3.170 -9.924 -10.903 1.00 72.12 92 GLY A N 1
ATOM 696 C CA . GLY A 1 92 ? -2.731 -8.812 -11.750 1.00 72.12 92 GLY A CA 1
ATOM 697 C C . GLY A 1 92 ? -2.463 -7.508 -10.995 1.00 72.12 92 GLY A C 1
ATOM 698 O O . GLY A 1 92 ? -2.197 -6.506 -11.645 1.00 72.12 92 GLY A O 1
ATOM 699 N N . TYR A 1 93 ? -2.499 -7.506 -9.659 1.00 81.56 93 TYR A N 1
ATOM 700 C CA . TYR A 1 93 ? -2.149 -6.358 -8.826 1.00 81.56 93 TYR A CA 1
ATOM 701 C C . TYR A 1 93 ? -1.152 -6.740 -7.726 1.00 81.56 93 TYR A C 1
ATOM 703 O O . TYR A 1 93 ? -1.143 -7.873 -7.244 1.00 81.56 93 TYR A O 1
ATOM 711 N N . ILE A 1 94 ? -0.337 -5.774 -7.313 1.00 77.19 94 ILE A N 1
ATOM 712 C CA . ILE A 1 94 ? 0.459 -5.830 -6.088 1.00 77.19 94 ILE A CA 1
ATOM 713 C C . ILE A 1 94 ? -0.502 -5.642 -4.911 1.00 77.19 94 ILE A C 1
ATOM 715 O O . ILE A 1 94 ? -1.346 -4.740 -4.933 1.00 77.19 94 ILE A O 1
ATOM 719 N N . GLN A 1 95 ? -0.395 -6.511 -3.905 1.00 82.56 95 GLN A N 1
ATOM 720 C CA . GLN A 1 95 ? -1.219 -6.432 -2.700 1.00 82.56 95 GLN A CA 1
ATOM 721 C C . GLN A 1 95 ? -0.939 -5.149 -1.909 1.00 82.56 95 GLN A C 1
ATOM 723 O O . GLN A 1 95 ? 0.190 -4.664 -1.888 1.00 82.56 95 GLN A O 1
ATOM 728 N N . ALA A 1 96 ? -1.949 -4.640 -1.211 1.00 82.19 96 ALA A N 1
ATOM 729 C CA . ALA A 1 96 ? -1.811 -3.507 -0.299 1.00 82.19 96 ALA A CA 1
ATOM 730 C C . ALA A 1 96 ? -2.328 -3.887 1.089 1.00 82.19 96 ALA A C 1
ATOM 732 O O . ALA A 1 96 ? -3.173 -4.777 1.217 1.00 82.19 96 ALA A O 1
ATOM 733 N N . SER A 1 97 ? -1.846 -3.206 2.126 1.00 82.94 97 SER A N 1
ATOM 734 C CA . SER A 1 97 ? -2.327 -3.419 3.489 1.00 82.94 97 SER A CA 1
ATOM 735 C C . SER A 1 97 ? -2.429 -2.130 4.286 1.00 82.94 97 SER A C 1
ATOM 737 O O . SER A 1 97 ? -1.661 -1.201 4.053 1.00 82.94 97 SER A O 1
ATOM 739 N N . ALA A 1 98 ? -3.325 -2.117 5.266 1.00 78.88 98 ALA A N 1
ATOM 740 C CA . ALA A 1 98 ? -3.470 -1.047 6.243 1.00 78.88 98 ALA A CA 1
ATOM 741 C C . ALA A 1 98 ? -3.613 -1.644 7.645 1.00 78.88 98 ALA A C 1
ATOM 743 O O . ALA A 1 98 ? -4.185 -2.724 7.813 1.00 78.88 98 ALA A O 1
ATOM 744 N N . THR A 1 99 ? -3.118 -0.929 8.651 1.00 84.75 99 THR A N 1
ATOM 745 C CA . THR A 1 99 ? -3.274 -1.309 10.057 1.00 84.75 99 THR A CA 1
ATOM 746 C C . THR A 1 99 ? -4.305 -0.407 10.718 1.00 84.75 99 THR A C 1
ATOM 748 O O . THR A 1 99 ? -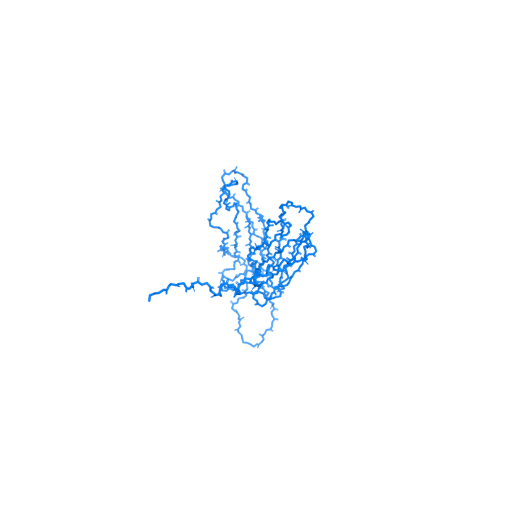4.229 0.813 10.589 1.00 84.75 99 THR A O 1
ATOM 751 N N . VAL A 1 100 ? -5.255 -0.996 11.443 1.00 89.25 100 VAL A N 1
ATOM 752 C CA . VAL A 1 100 ? -6.290 -0.266 12.187 1.00 89.25 100 VAL A CA 1
ATOM 753 C C . VAL A 1 100 ? -6.397 -0.766 13.621 1.00 89.25 100 VAL A C 1
ATOM 755 O O . VAL A 1 100 ? -6.319 -1.967 13.868 1.00 89.25 100 VAL A O 1
ATOM 758 N N . ALA A 1 101 ? -6.596 0.149 14.569 1.00 89.31 101 ALA A N 1
ATOM 759 C CA . ALA A 1 101 ? -6.886 -0.185 15.960 1.00 89.31 101 ALA A CA 1
ATOM 760 C C . ALA A 1 101 ? -8.393 -0.389 16.140 1.00 89.31 101 ALA A C 1
ATOM 762 O O . ALA A 1 101 ? -9.185 0.472 15.760 1.00 89.31 101 ALA A O 1
ATOM 763 N N . VAL A 1 102 ? -8.790 -1.528 16.707 1.00 93.12 102 VAL A N 1
ATOM 764 C CA . VAL A 1 102 ? -10.196 -1.948 16.750 1.00 93.12 102 VAL A CA 1
ATOM 765 C C . VAL A 1 102 ? -10.535 -2.559 18.103 1.00 93.12 102 VAL A C 1
ATOM 767 O O . VAL A 1 102 ? -9.739 -3.330 18.648 1.00 93.12 102 VAL A O 1
ATOM 770 N N . LYS A 1 103 ? -11.717 -2.244 18.646 1.00 92.50 103 LYS A N 1
ATOM 771 C CA . LYS A 1 103 ? -12.282 -2.936 19.814 1.00 92.50 103 LYS A CA 1
ATOM 772 C C . LYS A 1 103 ? -13.504 -3.769 19.446 1.00 92.50 103 LYS A C 1
ATOM 774 O O . LYS A 1 103 ? -14.147 -3.591 18.413 1.00 92.50 103 LYS A O 1
ATOM 779 N N . LYS A 1 104 ? -13.844 -4.682 20.349 1.00 92.19 104 LYS A N 1
ATOM 780 C CA . LYS A 1 104 ? -15.064 -5.485 20.292 1.00 92.19 104 LYS A CA 1
ATOM 781 C C . LYS A 1 104 ? -16.315 -4.626 20.129 1.00 92.19 104 LYS A C 1
ATOM 783 O O . LYS A 1 104 ? -16.487 -3.633 20.832 1.00 92.19 104 LYS A O 1
ATOM 788 N N . GLY A 1 105 ? -17.199 -5.042 19.227 1.00 90.00 105 GLY A N 1
ATOM 789 C CA . GLY A 1 105 ? -18.462 -4.364 18.949 1.00 90.00 105 GLY A CA 1
ATOM 790 C C . GLY A 1 105 ? -18.331 -3.058 18.163 1.00 90.00 105 GLY A C 1
ATOM 791 O O . GLY A 1 105 ? -19.357 -2.478 17.810 1.00 90.00 105 GLY A O 1
ATOM 792 N N . GLU A 1 106 ? -17.117 -2.584 17.865 1.00 92.31 106 GLU A N 1
ATOM 793 C CA . GLU A 1 106 ? -16.932 -1.363 17.083 1.00 92.31 106 GLU A CA 1
ATOM 794 C C . GLU A 1 106 ? -17.099 -1.624 15.584 1.00 92.31 106 GLU A C 1
ATOM 796 O O . GLU A 1 106 ? -16.795 -2.701 15.066 1.00 92.31 106 GLU A O 1
ATOM 801 N N . THR A 1 107 ? -17.571 -0.595 14.880 1.00 94.88 107 THR A N 1
ATOM 802 C CA . THR A 1 107 ? -17.460 -0.502 13.424 1.00 94.88 107 THR A CA 1
ATOM 803 C C . THR A 1 107 ? -16.358 0.493 13.099 1.00 94.88 107 THR A C 1
ATOM 805 O O . THR A 1 107 ? -16.468 1.664 13.462 1.00 94.88 107 THR A O 1
ATOM 808 N N . VAL A 1 108 ? -15.302 0.031 12.434 1.00 93.25 108 VAL A N 1
ATOM 809 C CA . VAL A 1 108 ? -14.119 0.834 12.107 1.00 93.25 108 VAL A CA 1
ATOM 810 C C . VAL A 1 108 ? -13.978 0.953 10.594 1.00 93.25 108 VAL A C 1
ATOM 812 O O . VAL A 1 108 ? -14.040 -0.042 9.868 1.00 93.25 108 VAL A O 1
ATOM 815 N N . GLN A 1 109 ? -13.777 2.186 10.126 1.00 91.75 109 GLN A N 1
ATOM 816 C CA . GLN A 1 109 ? -13.409 2.463 8.741 1.00 91.75 109 GLN A CA 1
ATOM 817 C C . GLN A 1 109 ? -11.911 2.214 8.560 1.00 91.75 109 GLN A C 1
ATOM 819 O O . GLN A 1 109 ? -11.085 2.819 9.242 1.00 91.75 109 GLN A O 1
ATOM 824 N N . VAL A 1 110 ? -11.572 1.316 7.644 1.00 91.44 110 VAL A N 1
ATOM 825 C CA . VAL A 1 110 ? -10.203 1.049 7.213 1.00 91.44 110 VAL A CA 1
ATOM 826 C C . VAL A 1 110 ? -9.828 2.076 6.145 1.00 91.44 110 VAL A C 1
ATOM 828 O O . VAL A 1 110 ? -10.653 2.335 5.267 1.00 91.44 110 VAL A O 1
ATOM 831 N N . PRO A 1 111 ? -8.613 2.656 6.187 1.00 85.94 111 PRO A N 1
ATOM 832 C CA . PRO A 1 111 ? -8.113 3.483 5.095 1.00 85.94 111 PRO A CA 1
ATOM 833 C C . PRO A 1 111 ? -8.207 2.759 3.749 1.00 85.94 111 PRO A C 1
ATOM 835 O O . PRO A 1 111 ? -8.013 1.544 3.679 1.00 85.94 111 PRO A O 1
ATOM 838 N N . ASP A 1 112 ? -8.476 3.512 2.685 1.00 88.00 112 ASP A N 1
ATOM 839 C CA . ASP A 1 112 ? -8.643 2.955 1.345 1.00 88.00 112 ASP A CA 1
ATOM 840 C C . ASP A 1 112 ? -7.413 2.143 0.912 1.00 88.00 112 ASP A C 1
ATOM 842 O O . ASP A 1 112 ? -6.282 2.637 0.858 1.00 88.00 112 ASP A O 1
ATOM 846 N N . LEU A 1 113 ? -7.643 0.879 0.557 1.00 89.44 113 LEU A N 1
ATOM 847 C CA . LEU A 1 113 ? -6.593 -0.025 0.106 1.00 89.44 113 LEU A CA 1
ATOM 848 C C . LEU A 1 113 ? -6.364 0.194 -1.384 1.00 89.44 113 LEU A C 1
ATOM 850 O O . LEU A 1 113 ? -7.167 -0.195 -2.230 1.00 89.44 113 LEU A O 1
ATOM 854 N N . THR A 1 114 ? -5.246 0.831 -1.706 1.00 89.62 114 THR A N 1
ATOM 855 C CA . THR A 1 114 ? -4.909 1.175 -3.083 1.00 89.62 114 THR A CA 1
ATOM 856 C C . THR A 1 114 ? -3.896 0.180 -3.645 1.00 89.62 114 THR A C 1
ATOM 858 O O . THR A 1 114 ? -2.715 0.217 -3.311 1.00 89.62 114 THR A O 1
ATOM 861 N N . LEU A 1 115 ? -4.371 -0.722 -4.497 1.00 84.31 115 LEU A N 1
ATOM 862 C CA . LEU A 1 115 ? -3.592 -1.736 -5.194 1.00 84.31 115 LEU A CA 1
ATOM 863 C C . LEU A 1 115 ? -3.006 -1.142 -6.468 1.00 84.31 115 LEU A C 1
ATOM 865 O O . LEU A 1 115 ? -3.620 -0.314 -7.144 1.00 84.31 115 LEU A O 1
ATOM 869 N N . GLN A 1 116 ? -1.836 -1.626 -6.854 1.00 72.75 116 GLN A N 1
ATOM 870 C CA . GLN A 1 116 ? -1.204 -1.190 -8.088 1.00 72.75 116 GLN A CA 1
ATOM 871 C C . GLN A 1 116 ? -1.163 -2.321 -9.097 1.00 72.75 116 GLN A C 1
ATOM 873 O O . GLN A 1 116 ? -0.785 -3.442 -8.766 1.00 72.75 116 GLN A O 1
ATO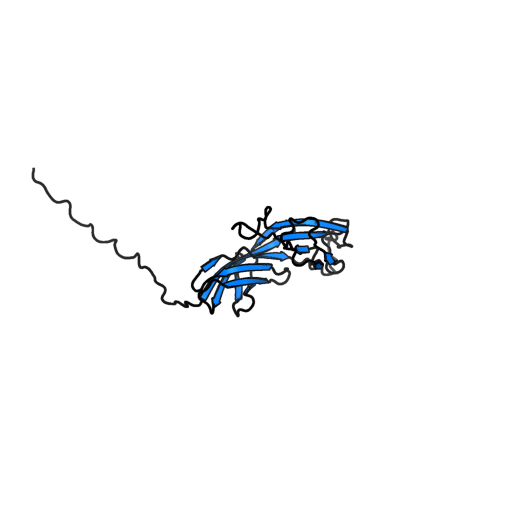M 878 N N . LYS A 1 117 ? -1.588 -2.043 -10.328 1.00 74.94 117 LYS A N 1
ATOM 879 C CA . LYS A 1 117 ? -1.647 -3.049 -11.387 1.00 74.94 117 LYS A CA 1
ATOM 880 C C . LYS A 1 117 ? -0.234 -3.518 -11.736 1.00 74.94 117 LYS A C 1
ATOM 882 O O . LYS A 1 117 ? 0.638 -2.706 -12.035 1.00 74.94 117 LYS A O 1
ATOM 887 N N . MET A 1 118 ? -0.013 -4.827 -11.706 1.00 63.66 118 MET A N 1
ATOM 888 C CA . MET A 1 118 ? 1.208 -5.437 -12.216 1.00 63.66 118 MET A CA 1
ATOM 889 C C . MET A 1 118 ? 1.215 -5.299 -13.736 1.00 63.66 118 MET A C 1
ATOM 891 O O . MET A 1 118 ? 0.279 -5.725 -14.416 1.00 63.66 118 MET A O 1
ATOM 895 N N . VAL A 1 119 ? 2.290 -4.735 -14.277 1.00 61.81 119 VAL A N 1
ATOM 896 C CA . VAL A 1 119 ? 2.545 -4.781 -15.715 1.00 61.81 119 VAL A CA 1
ATOM 897 C C . VAL A 1 119 ? 3.001 -6.201 -16.050 1.00 61.81 119 VAL A C 1
ATOM 899 O O . VAL A 1 119 ? 4.175 -6.544 -15.922 1.00 61.81 119 VAL A O 1
ATOM 902 N N . ASN A 1 120 ? 2.049 -7.056 -16.422 1.00 50.84 120 ASN A N 1
ATOM 903 C CA . ASN A 1 120 ? 2.348 -8.339 -17.046 1.00 50.84 120 ASN A CA 1
ATOM 904 C C . ASN A 1 120 ? 2.625 -8.082 -18.528 1.00 50.84 120 ASN A C 1
ATOM 906 O O . ASN A 1 120 ? 1.721 -8.209 -19.352 1.00 50.84 120 ASN A O 1
ATOM 910 N N . ASP A 1 121 ? 3.858 -7.710 -18.864 1.00 48.66 121 ASP A N 1
ATOM 911 C CA . ASP A 1 121 ? 4.301 -7.784 -20.253 1.00 48.66 121 ASP A CA 1
ATOM 912 C C . ASP A 1 121 ? 4.493 -9.266 -20.602 1.00 48.66 121 ASP A C 1
ATOM 914 O O . ASP A 1 121 ? 5.486 -9.911 -20.247 1.00 48.66 121 ASP A O 1
ATOM 918 N N . THR A 1 122 ? 3.450 -9.861 -21.181 1.00 43.59 122 THR A N 1
ATOM 919 C CA . THR A 1 122 ? 3.550 -11.202 -21.749 1.00 43.59 122 THR A CA 1
ATOM 920 C C . THR A 1 122 ? 4.318 -11.055 -23.049 1.00 43.59 122 THR A C 1
ATOM 922 O O . THR A 1 122 ? 3.782 -10.612 -24.059 1.00 43.59 122 THR A O 1
ATOM 925 N N . THR A 1 123 ? 5.588 -11.429 -23.008 1.00 51.06 123 THR A N 1
ATOM 926 C CA . THR A 1 123 ? 6.449 -11.526 -24.181 1.00 51.06 123 THR A CA 1
ATOM 927 C C . THR A 1 123 ? 5.781 -12.346 -25.297 1.00 51.06 123 THR A C 1
ATOM 929 O O . THR A 1 123 ? 5.613 -13.555 -25.181 1.00 51.06 123 THR A O 1
ATOM 932 N N . GLY A 1 124 ? 5.450 -11.668 -26.403 1.00 51.00 124 GLY A N 1
ATOM 933 C CA . GLY A 1 124 ? 5.478 -12.200 -27.770 1.00 51.00 124 GLY A CA 1
ATOM 934 C C . GLY A 1 124 ? 4.291 -13.040 -28.252 1.00 51.00 124 GLY A C 1
ATOM 935 O O . GLY A 1 124 ? 4.278 -14.249 -28.072 1.00 51.00 124 GLY A O 1
ATOM 936 N N . THR A 1 125 ? 3.365 -12.418 -28.989 1.00 41.47 125 THR A N 1
ATOM 937 C CA . THR A 1 125 ? 2.976 -12.702 -30.396 1.00 41.47 125 THR A CA 1
ATOM 938 C C . THR A 1 125 ? 1.579 -12.137 -30.653 1.00 41.47 125 THR A C 1
ATOM 940 O O . THR A 1 125 ? 0.582 -12.826 -30.483 1.00 41.47 125 THR A O 1
ATOM 943 N N . ASP A 1 126 ? 1.500 -10.896 -31.131 1.00 41.78 126 ASP A N 1
ATOM 944 C CA . ASP A 1 126 ? 0.355 -10.483 -31.940 1.00 41.78 126 ASP A CA 1
ATOM 945 C C . ASP A 1 126 ? 0.882 -9.983 -33.285 1.00 41.78 126 ASP A C 1
ATOM 947 O O . ASP A 1 126 ? 1.670 -9.041 -33.376 1.00 41.78 126 ASP A O 1
ATOM 951 N N . THR A 1 127 ? 0.518 -10.714 -34.334 1.00 48.19 127 THR A N 1
ATOM 952 C CA . THR A 1 127 ? 0.919 -10.472 -35.723 1.00 48.19 127 THR A CA 1
ATOM 953 C C . THR A 1 127 ? -0.030 -9.505 -36.426 1.00 48.19 127 THR A C 1
ATOM 955 O O . THR A 1 127 ? -0.041 -9.451 -37.654 1.00 48.19 127 THR A O 1
ATOM 958 N N . THR A 1 128 ? -0.809 -8.712 -35.687 1.00 41.06 128 THR A N 1
ATOM 959 C CA . THR A 1 128 ? -1.723 -7.737 -36.286 1.00 41.06 128 THR A CA 1
ATOM 960 C C . THR A 1 128 ? -1.798 -6.423 -35.502 1.00 41.06 128 THR A C 1
ATOM 962 O O . THR A 1 128 ? -2.693 -6.210 -34.701 1.00 41.06 128 THR A O 1
ATOM 965 N N . GLY A 1 129 ? -0.894 -5.485 -35.813 1.00 45.38 129 GLY A N 1
ATOM 966 C CA . GLY A 1 129 ? -1.179 -4.050 -35.659 1.00 45.38 129 GLY A CA 1
ATOM 967 C C . GLY A 1 129 ? -0.841 -3.392 -34.314 1.00 45.38 129 GLY A C 1
ATOM 968 O O . GLY A 1 129 ? -1.727 -2.966 -33.591 1.00 45.38 129 GLY A O 1
ATOM 969 N N . GLN A 1 130 ? 0.458 -3.192 -34.082 1.00 43.84 130 GLN A N 1
ATOM 970 C CA . GLN A 1 130 ? 1.052 -1.979 -33.496 1.00 43.84 130 GLN A CA 1
ATOM 971 C C . GLN A 1 130 ? 0.519 -1.474 -32.136 1.00 43.84 130 GLN A C 1
ATOM 973 O O . GLN A 1 130 ? -0.134 -0.437 -32.057 1.00 43.84 130 GLN A O 1
ATOM 978 N N . ASP A 1 131 ? 1.004 -2.096 -31.058 1.00 44.69 131 ASP A N 1
ATOM 979 C CA . ASP A 1 131 ? 1.577 -1.351 -29.927 1.00 44.69 131 ASP A CA 1
ATOM 980 C C . ASP A 1 131 ? 2.985 -1.893 -29.624 1.00 44.69 131 ASP A C 1
ATOM 982 O O . ASP A 1 131 ? 3.194 -2.779 -28.803 1.00 44.69 131 ASP A O 1
ATOM 986 N N . THR A 1 132 ? 3.976 -1.397 -30.365 1.00 41.72 132 THR A N 1
ATOM 987 C CA . THR A 1 132 ? 5.406 -1.663 -30.137 1.00 41.72 132 THR A CA 1
ATOM 988 C C . THR A 1 132 ? 6.028 -0.629 -29.192 1.00 41.72 132 THR A C 1
ATOM 990 O O . THR A 1 132 ? 7.241 -0.427 -29.219 1.00 41.72 132 THR A O 1
ATOM 993 N N . SER A 1 133 ? 5.223 0.111 -28.421 1.00 47.34 133 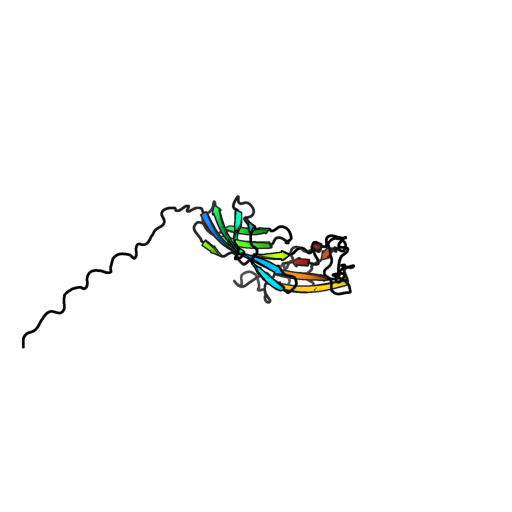SER A N 1
ATOM 994 C CA . SER A 1 133 ? 5.683 1.357 -27.803 1.00 47.34 133 SER A CA 1
ATOM 995 C C . SER A 1 133 ? 6.486 1.172 -26.518 1.00 47.34 133 SER A C 1
ATOM 997 O O . SER A 1 133 ? 7.121 2.127 -26.077 1.00 47.34 133 SER A O 1
ATOM 999 N N . ARG A 1 134 ? 6.484 -0.001 -25.871 1.00 58.50 134 ARG A N 1
ATOM 1000 C CA . ARG A 1 134 ? 7.083 -0.112 -24.528 1.00 58.50 134 ARG A CA 1
ATOM 1001 C C . ARG A 1 134 ? 7.696 -1.470 -24.211 1.00 58.50 134 ARG A C 1
ATOM 1003 O O . ARG A 1 134 ? 7.324 -2.097 -23.229 1.00 58.50 134 ARG A O 1
ATOM 1010 N N . VAL A 1 135 ? 8.683 -1.891 -25.000 1.00 70.75 135 VAL A N 1
ATOM 1011 C CA . VAL A 1 135 ? 9.645 -2.881 -24.493 1.00 70.75 135 VAL A CA 1
ATOM 1012 C C . VAL A 1 135 ? 10.439 -2.198 -23.382 1.00 70.75 135 VAL A C 1
ATOM 1014 O O . VAL A 1 135 ? 11.124 -1.211 -23.644 1.00 70.75 135 VAL A O 1
ATOM 1017 N N . SER A 1 136 ? 10.304 -2.686 -22.151 1.00 79.69 136 SER A N 1
ATOM 1018 C CA . SER A 1 136 ? 11.135 -2.242 -21.031 1.00 79.69 136 SER A CA 1
ATOM 1019 C C . SER A 1 136 ? 12.603 -2.555 -21.313 1.00 79.69 136 SER A C 1
ATOM 1021 O O . SER A 1 136 ? 12.919 -3.674 -21.713 1.00 79.69 136 SER A O 1
ATOM 1023 N N . GLY A 1 137 ? 13.492 -1.599 -21.053 1.00 83.38 137 GLY A N 1
ATOM 1024 C CA . GLY A 1 137 ? 14.940 -1.818 -20.998 1.00 83.38 137 GLY A CA 1
ATOM 1025 C C . GLY A 1 137 ? 15.499 -1.903 -19.575 1.00 83.38 137 GLY A C 1
ATOM 1026 O O . GLY A 1 137 ? 14.753 -1.959 -18.594 1.00 83.38 137 GLY A O 1
ATOM 1027 N N . ASP A 1 138 ? 16.830 -1.879 -19.477 1.00 92.44 138 ASP A N 1
ATOM 1028 C CA . ASP A 1 138 ? 17.563 -1.813 -18.209 1.00 92.44 138 ASP A CA 1
ATOM 1029 C C . ASP A 1 138 ? 17.217 -0.548 -17.413 1.00 92.44 138 ASP A C 1
ATOM 1031 O O . ASP A 1 138 ? 17.024 0.531 -17.981 1.00 92.44 138 ASP A O 1
ATOM 1035 N N . ALA A 1 139 ? 17.194 -0.668 -16.082 1.00 94.31 139 ALA A N 1
ATOM 1036 C CA . ALA A 1 139 ? 16.955 0.450 -15.175 1.00 94.31 139 ALA A CA 1
ATOM 1037 C C . ALA A 1 139 ? 17.964 1.589 -15.399 1.00 94.31 139 ALA A C 1
ATOM 1039 O O . ALA A 1 139 ? 19.175 1.375 -15.364 1.00 94.31 139 ALA A O 1
ATOM 1040 N N . ALA A 1 140 ? 17.461 2.812 -15.571 1.00 93.88 140 ALA A N 1
ATOM 1041 C CA . ALA A 1 140 ? 18.284 3.997 -15.811 1.00 93.88 140 ALA A CA 1
ATOM 1042 C C . ALA A 1 140 ? 17.970 5.163 -14.864 1.00 93.88 140 ALA A C 1
ATOM 1044 O O . ALA A 1 140 ? 18.855 5.970 -14.586 1.00 93.88 140 ALA A O 1
ATOM 1045 N N . HIS A 1 141 ? 16.736 5.278 -14.363 1.00 91.94 141 HIS A N 1
ATOM 1046 C CA . HIS A 1 141 ? 16.369 6.325 -13.409 1.00 91.94 141 HIS A CA 1
ATOM 1047 C C . HIS A 1 141 ? 15.276 5.877 -12.436 1.00 91.94 141 HIS A C 1
ATOM 1049 O O . HIS A 1 141 ? 14.538 4.925 -12.689 1.00 91.94 141 HIS A O 1
ATOM 1055 N N . ILE A 1 142 ? 15.187 6.588 -11.312 1.00 93.19 142 ILE A N 1
ATOM 1056 C CA . ILE A 1 142 ? 14.177 6.403 -10.273 1.00 93.19 142 ILE A CA 1
ATOM 1057 C C . ILE A 1 142 ? 13.437 7.721 -10.054 1.00 93.19 142 ILE A C 1
ATOM 1059 O O . ILE A 1 142 ? 14.051 8.783 -9.954 1.00 93.19 142 ILE A O 1
ATOM 1063 N N . GLU A 1 143 ? 12.115 7.651 -9.986 1.00 88.69 143 GLU A N 1
ATOM 1064 C CA . GLU A 1 143 ? 11.243 8.801 -9.759 1.00 88.69 143 GLU A CA 1
ATOM 1065 C C . GLU A 1 143 ? 10.412 8.582 -8.504 1.00 88.69 143 GLU A C 1
ATOM 1067 O O . GLU A 1 143 ? 9.928 7.475 -8.261 1.00 88.69 143 GLU A O 1
ATOM 1072 N N . VAL A 1 144 ? 10.185 9.647 -7.736 1.00 84.06 144 VAL A N 1
ATOM 1073 C CA . VAL A 1 144 ? 9.173 9.624 -6.677 1.00 84.06 144 VAL A CA 1
ATOM 1074 C C . VAL A 1 144 ? 7.804 9.591 -7.346 1.00 84.06 144 VAL A C 1
ATOM 1076 O O . VAL A 1 144 ? 7.403 10.529 -8.031 1.00 84.06 144 VAL A O 1
ATOM 1079 N N . PHE A 1 145 ? 7.091 8.492 -7.142 1.00 71.31 145 PHE A N 1
ATOM 1080 C CA . PHE A 1 145 ? 5.753 8.264 -7.676 1.00 71.31 145 PHE A CA 1
ATOM 1081 C C . PHE A 1 145 ? 4.668 8.786 -6.731 1.00 71.31 145 PHE A C 1
ATOM 1083 O O . PHE A 1 145 ? 3.587 9.175 -7.166 1.00 71.31 145 PHE A O 1
ATOM 1090 N N . GLY A 1 146 ? 4.963 8.848 -5.431 1.00 69.31 146 GLY A N 1
ATOM 1091 C CA . GLY A 1 146 ? 4.117 9.538 -4.465 1.00 69.31 146 GLY A CA 1
ATOM 1092 C C . GLY A 1 146 ? 4.555 9.315 -3.025 1.00 69.31 146 GLY A C 1
ATOM 1093 O O . GLY A 1 146 ? 5.227 8.336 -2.719 1.00 69.31 146 GLY A O 1
ATOM 1094 N N . ALA A 1 147 ? 4.108 10.201 -2.140 1.00 72.62 147 ALA A N 1
ATOM 1095 C CA . ALA A 1 147 ? 4.242 10.060 -0.697 1.00 72.62 147 ALA A CA 1
ATOM 1096 C C . ALA A 1 147 ? 2.849 10.074 -0.054 1.00 72.62 147 ALA A C 1
ATOM 1098 O O . ALA A 1 147 ? 2.001 10.881 -0.442 1.00 72.62 147 ALA A O 1
ATOM 1099 N N . HIS A 1 148 ? 2.592 9.161 0.878 1.00 61.12 148 HIS A N 1
ATOM 1100 C CA . HIS A 1 148 ? 1.456 9.251 1.789 1.00 61.12 148 HIS A CA 1
ATOM 1101 C C . HIS A 1 148 ? 1.964 9.990 3.029 1.00 61.12 148 HIS A C 1
ATOM 1103 O O . HIS A 1 148 ? 2.785 9.432 3.746 1.00 61.12 148 HIS A O 1
ATOM 1109 N N . GLU A 1 149 ? 1.498 11.226 3.224 1.00 71.75 149 GLU A N 1
ATOM 1110 C CA . GLU A 1 149 ? 2.005 12.264 4.142 1.00 71.75 149 GLU A CA 1
ATOM 1111 C C . GLU A 1 149 ? 3.183 13.104 3.610 1.00 71.75 149 GLU A C 1
ATOM 1113 O O . GLU A 1 149 ? 4.249 12.603 3.264 1.00 71.75 149 GLU A O 1
ATOM 1118 N N . GLN A 1 150 ? 2.987 14.429 3.559 1.00 73.25 150 GLN A N 1
ATOM 1119 C CA . GLN A 1 150 ? 4.047 15.409 3.253 1.00 73.25 150 GLN A CA 1
ATOM 1120 C C . GLN A 1 150 ? 4.810 15.853 4.509 1.00 73.25 150 GLN A C 1
ATOM 1122 O O . GLN A 1 150 ? 5.897 16.425 4.412 1.00 73.25 150 GLN A O 1
ATOM 1127 N N . HIS A 1 151 ? 4.227 15.605 5.684 1.00 79.69 151 HIS A N 1
ATOM 1128 C CA . HIS A 1 151 ? 4.776 15.954 6.983 1.00 79.69 151 HIS A CA 1
ATOM 1129 C C . HIS A 1 151 ? 4.643 14.758 7.919 1.00 79.69 151 HIS A C 1
ATOM 1131 O O . HIS A 1 151 ? 3.554 14.214 8.076 1.00 79.69 151 HIS A O 1
ATOM 1137 N N . ILE A 1 152 ? 5.750 14.398 8.558 1.00 83.81 152 ILE A N 1
ATOM 1138 C CA . ILE A 1 152 ? 5.787 13.445 9.665 1.00 83.81 152 ILE A CA 1
ATOM 1139 C C . ILE A 1 152 ? 6.231 14.173 10.926 1.00 83.81 152 ILE A C 1
ATOM 1141 O O . ILE A 1 152 ? 6.989 15.147 10.870 1.00 83.81 152 ILE A O 1
ATOM 1145 N N . TYR A 1 153 ? 5.729 13.713 12.060 1.00 86.50 153 TYR A N 1
ATOM 1146 C CA . TYR A 1 153 ? 5.923 14.334 13.358 1.00 86.50 153 TYR A CA 1
ATOM 1147 C C . TYR A 1 153 ? 6.653 13.385 14.305 1.00 86.50 153 TYR A C 1
ATOM 1149 O O . TYR A 1 153 ? 6.786 12.190 14.055 1.00 86.50 153 TYR A O 1
ATOM 1157 N N . VAL A 1 154 ? 7.162 13.943 15.402 1.00 84.44 154 VAL A N 1
ATOM 1158 C CA . VAL A 1 154 ? 7.884 13.174 16.419 1.00 84.44 154 VAL A CA 1
ATOM 1159 C C . VAL A 1 154 ? 6.919 12.246 17.159 1.00 84.44 154 VAL A C 1
ATOM 1161 O O . VAL A 1 154 ? 5.772 12.620 17.427 1.00 84.44 154 VAL A O 1
ATOM 1164 N N . LEU A 1 155 ? 7.429 11.071 17.533 1.00 81.81 155 LEU A N 1
ATOM 1165 C CA . LEU A 1 155 ? 6.737 10.075 18.345 1.00 81.81 155 LEU A CA 1
ATOM 1166 C C . LEU A 1 155 ? 6.078 10.695 19.590 1.00 81.81 155 LEU A C 1
ATOM 1168 O O . LEU A 1 155 ? 6.728 11.390 20.375 1.00 81.81 155 LEU A O 1
ATOM 1172 N N . GLY A 1 156 ? 4.793 10.406 19.788 1.00 79.69 156 GLY A N 1
ATOM 1173 C CA . GLY A 1 156 ? 3.994 10.868 20.924 1.00 79.69 156 GLY A CA 1
ATOM 1174 C C . GLY A 1 156 ? 3.361 12.250 20.742 1.00 79.69 156 GLY A C 1
ATOM 1175 O O . GLY A 1 156 ? 2.754 12.763 21.682 1.00 79.69 156 GLY A O 1
ATOM 1176 N N . SER A 1 157 ? 3.471 12.858 19.557 1.00 86.50 157 SER A N 1
ATOM 1177 C CA . SER A 1 157 ? 2.853 14.161 19.258 1.00 86.50 157 SER A CA 1
ATOM 1178 C C . SER A 1 157 ? 1.343 14.083 19.001 1.00 86.50 157 SER A C 1
ATOM 1180 O O . SER A 1 157 ? 0.656 15.103 19.070 1.00 86.50 157 SER A O 1
ATOM 1182 N N . GLY A 1 158 ? 0.822 12.885 18.712 1.00 83.62 158 GLY A N 1
ATOM 1183 C CA . GLY A 1 158 ? -0.578 12.677 18.330 1.00 83.62 158 GLY A CA 1
ATOM 1184 C C . GLY A 1 158 ? -0.896 13.067 16.880 1.00 83.62 158 GLY A C 1
ATOM 1185 O O . GLY A 1 158 ? -2.067 13.101 16.507 1.00 83.62 158 GLY A O 1
ATOM 1186 N N . LEU A 1 159 ? 0.129 13.362 16.076 1.00 86.44 159 LEU A N 1
ATOM 1187 C CA . LEU A 1 159 ? 0.056 13.613 14.633 1.00 86.44 159 LEU A CA 1
ATOM 1188 C C . LEU A 1 159 ? 0.702 12.441 13.860 1.00 86.44 159 LEU A C 1
ATOM 1190 O O . LEU A 1 159 ? 1.280 11.564 14.496 1.00 86.44 159 LEU A O 1
ATOM 1194 N N . PRO A 1 160 ? 0.603 12.371 12.517 1.00 79.75 160 PRO A N 1
ATOM 1195 C CA . PRO A 1 160 ? 1.195 11.275 11.744 1.00 79.75 160 PRO A CA 1
ATOM 1196 C C . PRO A 1 160 ? 2.715 11.149 11.938 1.00 79.75 160 PRO A C 1
ATOM 1198 O O . PRO A 1 160 ? 3.459 12.096 11.714 1.00 79.75 160 PRO A O 1
ATOM 1201 N N . GLU A 1 161 ? 3.186 9.969 12.336 1.00 86.00 161 GLU A N 1
ATOM 1202 C CA . GLU A 1 161 ? 4.597 9.700 12.682 1.00 86.00 161 GLU A CA 1
ATOM 1203 C C . GLU A 1 161 ? 5.339 8.885 11.605 1.00 86.00 161 GLU A C 1
ATOM 1205 O O . GLU A 1 161 ? 6.526 8.603 11.737 1.00 86.00 161 GLU A O 1
ATOM 1210 N N . THR A 1 162 ? 4.655 8.497 10.525 1.00 85.00 162 THR A N 1
ATOM 1211 C CA . THR A 1 162 ? 5.187 7.640 9.451 1.00 85.00 162 THR A CA 1
ATOM 1212 C C . THR A 1 162 ? 4.658 8.112 8.100 1.00 85.00 162 THR A C 1
ATOM 1214 O O . THR A 1 162 ? 3.521 8.582 8.024 1.00 85.00 162 THR A O 1
ATOM 1217 N N . ALA A 1 163 ? 5.454 7.967 7.038 1.00 84.06 163 ALA A N 1
ATOM 1218 C CA . ALA A 1 163 ? 5.053 8.294 5.672 1.00 84.06 163 ALA A CA 1
ATOM 1219 C C . ALA A 1 163 ? 5.425 7.167 4.709 1.00 84.06 163 ALA A C 1
ATOM 1221 O O . ALA A 1 163 ? 6.551 6.694 4.709 1.00 84.06 163 ALA A O 1
ATOM 1222 N N . LEU A 1 164 ? 4.501 6.774 3.831 1.00 80.12 164 LEU A N 1
ATOM 1223 C CA . LEU A 1 164 ? 4.804 5.799 2.780 1.00 80.12 164 LEU A CA 1
ATOM 1224 C C . LEU A 1 164 ? 5.402 6.517 1.572 1.00 80.12 164 LEU A C 1
ATOM 1226 O O . LEU A 1 164 ? 4.693 7.269 0.897 1.00 80.12 164 LEU A O 1
ATOM 1230 N N . LEU A 1 165 ? 6.656 6.231 1.243 1.00 84.00 165 LEU A N 1
ATOM 1231 C CA . LEU A 1 165 ? 7.317 6.693 0.026 1.00 84.00 165 LEU A CA 1
ATOM 1232 C C . LEU A 1 165 ? 7.220 5.631 -1.068 1.00 84.00 165 LEU A C 1
ATOM 1234 O O . LEU A 1 165 ? 7.565 4.468 -0.870 1.00 84.00 165 LEU A O 1
ATOM 1238 N N . ARG A 1 166 ? 6.762 6.038 -2.252 1.00 84.94 166 ARG A N 1
ATOM 1239 C CA . ARG A 1 166 ? 6.642 5.184 -3.438 1.00 84.94 166 ARG A CA 1
ATOM 1240 C C . ARG A 1 166 ? 7.504 5.730 -4.555 1.00 84.94 166 ARG A C 1
ATOM 1242 O O . ARG A 1 166 ? 7.466 6.927 -4.848 1.00 84.94 166 ARG A O 1
ATOM 1249 N N . PHE A 1 167 ? 8.200 4.829 -5.230 1.00 91.00 167 PHE A N 1
ATOM 1250 C CA . PHE A 1 167 ? 9.064 5.150 -6.351 1.00 91.00 167 PHE A CA 1
ATOM 1251 C C . PHE A 1 167 ? 8.748 4.264 -7.552 1.00 91.00 167 PHE A C 1
ATOM 1253 O O . PHE A 1 167 ? 8.276 3.133 -7.407 1.00 91.00 167 PHE A O 1
ATOM 1260 N N . VAL A 1 168 ? 9.040 4.779 -8.743 1.00 89.19 168 VAL A N 1
ATOM 1261 C CA . VAL A 1 168 ? 9.049 4.004 -9.986 1.00 89.19 168 VAL A CA 1
ATOM 1262 C C . VAL A 1 168 ? 10.455 4.056 -10.565 1.00 89.19 168 VAL A C 1
ATOM 1264 O O . VAL A 1 168 ? 10.986 5.126 -10.847 1.00 89.19 168 VAL A O 1
ATOM 1267 N N . VAL A 1 169 ? 11.039 2.885 -10.765 1.00 92.25 169 VAL A N 1
ATOM 1268 C CA . VAL A 1 169 ? 12.250 2.657 -11.542 1.00 92.25 169 VAL A CA 1
ATOM 1269 C C . VAL A 1 169 ? 11.868 2.484 -13.006 1.00 92.25 169 VAL A C 1
ATOM 1271 O O . VAL A 1 169 ? 11.003 1.670 -13.352 1.00 92.25 169 VAL A O 1
ATOM 1274 N N . ARG A 1 170 ? 12.526 3.254 -13.866 1.00 89.50 170 ARG A N 1
ATOM 1275 C CA . ARG A 1 170 ? 12.287 3.309 -15.307 1.00 89.50 170 ARG A CA 1
ATOM 1276 C C . ARG A 1 170 ? 13.579 3.095 -16.085 1.00 89.50 170 ARG A C 1
ATOM 1278 O O . ARG A 1 170 ? 14.677 3.346 -15.581 1.00 89.50 170 ARG A O 1
ATOM 1285 N N . ASP A 1 171 ? 13.432 2.656 -17.325 1.00 88.81 171 ASP A N 1
ATOM 1286 C CA . ASP A 1 171 ? 14.514 2.567 -18.297 1.00 88.81 171 ASP A CA 1
ATOM 1287 C C . ASP A 1 171 ? 14.910 3.940 -18.864 1.00 88.81 171 ASP A C 1
ATOM 1289 O O . ASP A 1 171 ? 14.342 4.970 -18.508 1.00 88.81 171 ASP A O 1
ATOM 1293 N N . ALA A 1 172 ? 15.885 3.984 -19.773 1.00 86.69 172 ALA A N 1
ATOM 1294 C CA . ALA A 1 172 ? 16.353 5.238 -20.373 1.00 86.69 172 ALA A CA 1
ATOM 1295 C C . ALA A 1 172 ? 15.278 5.997 -21.185 1.00 86.69 172 ALA A C 1
ATOM 1297 O O . ALA A 1 172 ? 15.434 7.191 -21.435 1.00 86.69 172 ALA A O 1
ATOM 1298 N N . ASN A 1 173 ? 14.191 5.326 -21.574 1.00 82.12 173 ASN A N 1
ATOM 1299 C CA . ASN A 1 173 ? 13.086 5.882 -22.357 1.00 82.12 173 ASN A CA 1
ATOM 1300 C C . ASN A 1 173 ? 11.860 6.226 -21.489 1.00 82.12 173 ASN A C 1
ATOM 1302 O O . ASN A 1 173 ? 10.815 6.619 -22.016 1.00 82.12 173 ASN A O 1
ATOM 1306 N N . GLY A 1 174 ? 11.962 6.083 -20.164 1.00 80.19 174 GLY A N 1
ATOM 1307 C CA . GLY A 1 174 ? 10.874 6.378 -19.231 1.00 80.19 174 GLY A CA 1
ATOM 1308 C C . GLY A 1 174 ? 9.832 5.263 -19.112 1.00 80.19 174 GLY A C 1
ATOM 1309 O O . GLY A 1 174 ? 8.743 5.494 -18.572 1.00 80.19 174 GLY A O 1
ATOM 1310 N N . VAL A 1 175 ? 10.121 4.055 -19.594 1.00 82.62 175 VAL A N 1
ATOM 1311 C CA . VAL A 1 175 ? 9.254 2.881 -19.426 1.00 82.62 175 VAL A CA 1
ATOM 1312 C C . VAL A 1 175 ? 9.562 2.223 -18.074 1.00 82.62 175 VAL A C 1
ATOM 1314 O O . VAL A 1 175 ? 10.731 1.990 -17.784 1.00 82.62 175 VAL A O 1
ATOM 1317 N N . PRO A 1 176 ? 8.564 1.936 -17.212 1.00 85.50 176 PRO A N 1
ATOM 1318 C CA . PRO A 1 176 ? 8.800 1.210 -15.962 1.00 85.50 176 PRO A CA 1
ATOM 1319 C C . PRO A 1 176 ? 9.453 -0.153 -16.208 1.00 85.50 176 PRO A C 1
ATOM 1321 O O . PRO A 1 176 ? 9.037 -0.858 -17.128 1.00 85.50 176 PRO A O 1
ATOM 1324 N N . VAL A 1 177 ? 10.428 -0.531 -15.374 1.00 86.56 177 VAL A N 1
ATOM 1325 C CA . VAL A 1 177 ? 11.162 -1.785 -15.597 1.00 86.56 177 VAL A CA 1
ATOM 1326 C C . VAL A 1 177 ? 10.277 -3.022 -15.415 1.00 86.56 177 VAL A C 1
ATOM 1328 O O . VAL A 1 177 ? 9.569 -3.167 -14.416 1.00 86.56 177 VAL A O 1
ATOM 1331 N N . ASP A 1 178 ? 10.303 -3.931 -16.381 1.00 80.44 178 ASP A N 1
ATOM 1332 C CA . ASP A 1 178 ? 9.489 -5.146 -16.373 1.00 80.44 178 ASP A CA 1
ATOM 1333 C C . ASP A 1 178 ? 10.059 -6.242 -15.449 1.00 80.44 178 ASP A C 1
ATOM 1335 O O . ASP A 1 178 ? 10.983 -6.031 -14.666 1.00 80.44 178 ASP A O 1
ATOM 1339 N N . LYS A 1 179 ? 9.495 -7.453 -15.544 1.00 81.62 179 LYS A N 1
ATOM 1340 C CA . LYS A 1 179 ? 9.922 -8.639 -14.788 1.00 81.62 179 LYS A CA 1
ATOM 1341 C C . LYS A 1 179 ? 11.347 -9.113 -15.131 1.00 81.62 179 LYS A C 1
ATOM 1343 O O . LYS A 1 179 ? 11.997 -9.724 -14.274 1.00 81.62 179 LYS A O 1
ATOM 1348 N N . ASN A 1 180 ? 11.805 -8.892 -16.357 1.00 84.44 180 ASN A N 1
ATOM 1349 C CA . ASN A 1 180 ? 13.095 -9.372 -16.848 1.00 84.44 180 ASN A CA 1
ATOM 1350 C C . ASN A 1 180 ? 14.229 -8.389 -16.529 1.00 84.44 180 ASN A C 1
ATOM 1352 O O . ASN A 1 180 ? 15.358 -8.826 -16.335 1.00 84.44 180 ASN A O 1
ATOM 1356 N N . HIS A 1 181 ? 13.909 -7.104 -16.374 1.00 88.12 181 HIS A N 1
ATOM 1357 C CA . HIS A 1 181 ? 14.848 -6.023 -16.059 1.00 88.12 181 HIS A CA 1
ATOM 1358 C C . HIS A 1 181 ? 14.723 -5.538 -14.604 1.00 88.12 181 HIS A C 1
ATOM 1360 O O . HIS A 1 181 ? 15.019 -4.385 -14.282 1.00 88.12 181 HIS A O 1
ATOM 1366 N N . ARG A 1 182 ? 14.243 -6.403 -13.700 1.00 88.19 182 ARG A N 1
ATOM 1367 C CA . ARG A 1 182 ? 14.070 -6.037 -12.289 1.00 88.19 182 ARG A CA 1
ATOM 1368 C C . ARG A 1 182 ? 15.403 -5.758 -11.621 1.00 88.19 182 ARG A C 1
ATOM 1370 O O . ARG A 1 182 ? 16.376 -6.479 -11.821 1.00 88.19 182 ARG A O 1
ATOM 1377 N N . VAL A 1 183 ? 15.393 -4.764 -10.746 1.00 94.94 183 VAL A N 1
ATOM 1378 C CA . VAL A 1 183 ? 16.555 -4.365 -9.955 1.00 94.94 183 VAL A CA 1
ATOM 1379 C C . VAL A 1 183 ? 16.185 -4.300 -8.482 1.00 94.94 183 VAL A C 1
ATOM 1381 O O . VAL A 1 183 ? 15.022 -4.084 -8.135 1.00 94.94 183 VAL A O 1
ATOM 1384 N N . LEU A 1 184 ? 17.175 -4.512 -7.617 1.00 96.25 184 LEU A N 1
ATOM 1385 C CA . LEU A 1 184 ? 17.052 -4.270 -6.186 1.00 96.25 184 LEU A CA 1
ATOM 1386 C C . LEU A 1 184 ? 17.277 -2.782 -5.921 1.00 96.25 184 LEU A C 1
ATOM 1388 O O . LEU A 1 184 ? 18.298 -2.233 -6.333 1.00 96.25 184 LEU A O 1
ATOM 1392 N N . VAL A 1 185 ? 16.331 -2.148 -5.242 1.00 96.06 185 VAL A N 1
ATOM 1393 C CA . VAL A 1 185 ? 16.463 -0.781 -4.738 1.00 96.06 185 VAL A CA 1
ATOM 1394 C C . VAL A 1 185 ? 16.740 -0.847 -3.245 1.00 96.06 185 VAL A C 1
ATOM 1396 O O . VAL A 1 185 ? 16.110 -1.633 -2.541 1.00 96.06 185 VAL A O 1
ATOM 1399 N N . GLU A 1 186 ? 17.679 -0.029 -2.788 1.00 97.00 186 GLU A N 1
ATOM 1400 C CA . GLU A 1 186 ? 18.032 0.145 -1.381 1.00 97.00 186 GLU A CA 1
ATOM 1401 C C . GLU A 1 186 ? 17.567 1.524 -0.910 1.00 97.00 186 GLU A C 1
ATOM 1403 O O . GLU A 1 186 ? 17.742 2.531 -1.605 1.00 97.00 186 GLU A O 1
ATOM 1408 N N . PHE A 1 187 ? 16.966 1.559 0.272 1.00 95.25 187 PHE A N 1
ATOM 1409 C CA . PHE A 1 187 ? 16.479 2.751 0.940 1.00 95.25 187 PHE A CA 1
ATOM 1410 C C . PHE A 1 187 ? 17.324 3.007 2.181 1.00 95.25 187 PHE A C 1
ATOM 1412 O O . PHE A 1 187 ? 17.651 2.095 2.934 1.00 95.25 187 PHE A O 1
ATOM 1419 N N . SER A 1 188 ? 17.674 4.269 2.414 1.00 93.44 188 SER A N 1
ATOM 1420 C CA . SER A 1 188 ? 18.421 4.661 3.606 1.00 93.44 188 SER A CA 1
ATOM 1421 C C . SER A 1 188 ? 18.111 6.101 4.000 1.00 93.44 188 SER A C 1
ATOM 1423 O O . SER A 1 188 ? 17.835 6.956 3.153 1.00 93.44 188 SER A O 1
ATOM 1425 N N . VAL A 1 189 ? 18.178 6.380 5.302 1.00 90.31 189 VAL A N 1
ATOM 1426 C CA . VAL A 1 189 ? 18.103 7.743 5.833 1.00 90.31 189 VAL A CA 1
ATOM 1427 C C . VAL A 1 189 ? 19.523 8.296 5.903 1.00 90.31 189 VAL A C 1
ATOM 1429 O O . VAL A 1 189 ? 20.326 7.855 6.719 1.00 90.31 189 VAL A O 1
ATOM 1432 N N . LEU A 1 190 ? 19.844 9.271 5.049 1.00 89.75 190 LEU A N 1
ATOM 1433 C CA . LEU A 1 190 ? 21.185 9.871 5.027 1.00 89.75 190 LEU A CA 1
ATOM 1434 C C . LEU A 1 190 ? 21.415 10.849 6.187 1.00 89.75 190 LEU A C 1
ATOM 1436 O O . LEU A 1 190 ? 22.509 10.904 6.739 1.00 89.75 190 LEU A O 1
ATOM 1440 N N . ASN A 1 191 ? 20.394 11.637 6.537 1.00 87.06 191 ASN A N 1
ATOM 1441 C CA . ASN A 1 191 ? 20.451 12.629 7.610 1.00 87.06 191 ASN A CA 1
ATOM 1442 C C . ASN A 1 191 ? 19.131 12.601 8.387 1.00 87.06 191 ASN A C 1
ATOM 1444 O O . ASN A 1 191 ? 18.114 13.080 7.887 1.00 87.06 191 ASN A O 1
ATOM 1448 N N . GLY A 1 192 ? 19.156 12.029 9.589 1.00 82.25 192 GLY A N 1
ATOM 1449 C CA . GLY A 1 192 ? 18.004 11.959 10.488 1.00 82.25 192 GLY A CA 1
ATOM 1450 C C . GLY A 1 192 ? 18.179 12.834 11.738 1.00 82.25 192 GLY A C 1
ATOM 1451 O O . GLY A 1 192 ? 19.305 13.212 12.069 1.00 82.25 192 GLY A O 1
ATOM 1452 N N . PRO A 1 193 ? 17.086 13.142 12.456 1.00 82.81 193 PRO A N 1
ATOM 1453 C CA . PRO A 1 193 ? 17.130 13.756 13.784 1.00 82.81 193 PRO A CA 1
ATOM 1454 C C . PRO A 1 193 ? 17.905 12.947 14.844 1.00 82.81 193 PRO A C 1
ATOM 1456 O O . PRO A 1 193 ? 18.286 13.520 15.866 1.00 82.81 193 PRO A O 1
ATOM 1459 N N . GLY A 1 194 ? 18.152 11.650 14.623 1.00 83.00 194 GLY A N 1
ATOM 1460 C CA . GLY A 1 194 ? 18.891 10.778 15.542 1.00 83.00 194 GLY A CA 1
ATOM 1461 C C . GLY A 1 194 ? 18.017 10.162 16.640 1.00 83.00 194 GLY A C 1
ATOM 1462 O O . GLY A 1 194 ? 18.538 9.734 17.670 1.00 83.00 194 GLY A O 1
ATOM 1463 N N . GLY A 1 195 ? 16.697 10.142 16.442 1.00 83.19 195 GLY A N 1
ATOM 1464 C CA . GLY A 1 195 ? 15.691 9.627 17.372 1.00 83.19 195 GLY A CA 1
ATOM 1465 C C . GLY A 1 195 ? 15.303 8.161 17.161 1.00 83.19 195 GLY A C 1
ATOM 1466 O O . GLY A 1 195 ? 14.372 7.699 17.817 1.00 83.19 195 GLY A O 1
ATOM 1467 N N . GLY A 1 196 ? 15.992 7.432 16.276 1.00 84.94 196 GLY A N 1
ATOM 1468 C CA . GLY A 1 196 ? 15.666 6.040 15.935 1.00 84.94 196 GLY A CA 1
ATOM 1469 C C . GLY A 1 196 ? 14.851 5.915 14.650 1.00 84.94 196 GLY A C 1
ATOM 1470 O O . GLY A 1 196 ? 14.005 5.032 14.535 1.00 84.94 196 GLY A O 1
ATOM 1471 N N . GLU A 1 197 ? 15.082 6.822 13.704 1.00 88.38 197 GLU A N 1
ATOM 1472 C CA . GLU A 1 197 ? 14.469 6.797 12.384 1.00 88.38 197 GLU A CA 1
ATOM 1473 C C . GLU A 1 197 ? 14.885 5.538 11.627 1.00 88.38 197 GLU A C 1
ATOM 1475 O O . GLU A 1 197 ? 16.040 5.108 11.684 1.00 88.38 197 GLU A O 1
ATOM 1480 N N . PHE A 1 198 ? 13.944 4.966 10.892 1.00 90.06 198 PHE A N 1
ATOM 1481 C CA . PHE A 1 198 ? 14.178 3.789 10.075 1.00 90.06 198 PHE A CA 1
ATOM 1482 C C . PHE A 1 198 ? 13.383 3.898 8.779 1.00 90.06 198 PHE A C 1
ATOM 1484 O O . PHE A 1 198 ? 12.482 4.725 8.662 1.00 90.06 198 PHE A O 1
ATOM 1491 N N . VAL A 1 199 ? 13.758 3.057 7.824 1.00 92.50 199 VAL A N 1
ATOM 1492 C CA . VAL A 1 199 ? 12.997 2.776 6.612 1.00 92.50 199 VAL A CA 1
ATOM 1493 C C . VAL A 1 199 ? 12.667 1.292 6.614 1.00 92.50 199 VAL A C 1
ATOM 1495 O O . VAL A 1 199 ? 13.523 0.485 6.983 1.00 92.50 199 VAL A O 1
ATOM 1498 N N . ASP A 1 200 ? 11.432 0.933 6.276 1.00 88.19 200 ASP A N 1
ATOM 1499 C CA . ASP A 1 200 ? 11.022 -0.471 6.179 1.00 88.19 200 ASP A CA 1
ATOM 1500 C C . ASP A 1 200 ? 10.051 -0.706 5.002 1.00 88.19 200 ASP A C 1
ATOM 1502 O O . ASP A 1 200 ? 9.001 -0.059 4.923 1.00 88.19 200 ASP A O 1
ATOM 1506 N N . PRO A 1 201 ? 10.351 -1.640 4.082 1.00 91.38 201 PRO A N 1
ATOM 1507 C CA . PRO A 1 201 ? 11.609 -2.380 3.991 1.00 91.38 201 PRO A CA 1
ATOM 1508 C C . PRO A 1 201 ? 12.778 -1.473 3.562 1.00 91.38 201 PRO A C 1
ATOM 1510 O O . PRO A 1 201 ? 12.605 -0.565 2.754 1.00 91.38 201 PRO A O 1
ATOM 1513 N N . ASP A 1 202 ? 13.989 -1.763 4.039 1.00 92.38 202 ASP A N 1
ATOM 1514 C CA . ASP A 1 202 ? 15.225 -1.074 3.625 1.00 92.38 202 ASP A CA 1
ATOM 1515 C C . ASP A 1 202 ? 15.699 -1.480 2.219 1.00 92.38 202 ASP A C 1
ATOM 1517 O O . ASP A 1 202 ? 16.534 -0.817 1.608 1.00 92.38 202 ASP A O 1
ATOM 1521 N N . THR A 1 203 ? 15.138 -2.553 1.665 1.00 92.31 203 THR A N 1
ATOM 1522 C CA . THR A 1 203 ? 15.407 -3.013 0.307 1.00 92.31 203 THR A CA 1
ATOM 1523 C C . THR A 1 203 ? 14.154 -3.579 -0.353 1.00 92.31 203 THR A C 1
ATOM 1525 O O . THR A 1 203 ? 13.340 -4.262 0.268 1.00 92.31 203 THR A O 1
ATOM 1528 N N . MET A 1 204 ? 13.993 -3.341 -1.656 1.00 91.94 204 MET A N 1
ATOM 1529 C CA . MET A 1 204 ? 12.887 -3.909 -2.424 1.00 91.94 204 MET A CA 1
ATOM 1530 C C . ME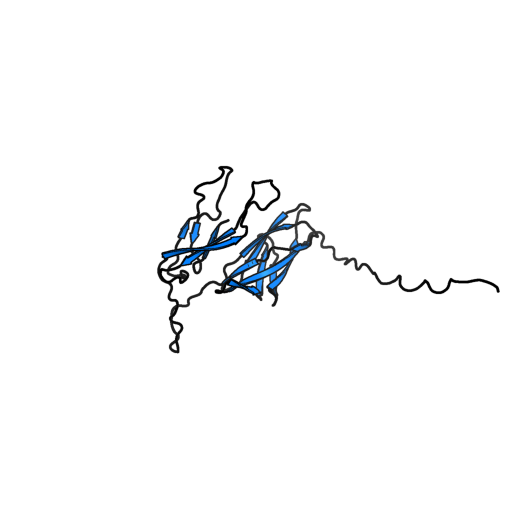T A 1 204 ? 13.286 -4.163 -3.878 1.00 91.94 204 MET A C 1
ATOM 1532 O O . MET A 1 204 ? 13.808 -3.290 -4.565 1.00 91.94 204 MET A O 1
ATOM 1536 N N . THR A 1 205 ? 13.023 -5.374 -4.376 1.00 91.88 205 THR A N 1
ATOM 1537 C CA . THR A 1 205 ? 13.146 -5.667 -5.814 1.00 91.88 205 THR A CA 1
ATOM 1538 C C . THR A 1 205 ? 11.942 -5.098 -6.557 1.00 91.88 205 THR A C 1
ATOM 1540 O O . THR A 1 205 ? 10.807 -5.301 -6.118 1.00 91.88 205 THR A O 1
ATOM 1543 N N . THR A 1 206 ? 12.175 -4.429 -7.688 1.00 88.50 206 THR A N 1
ATOM 1544 C CA . THR A 1 206 ? 11.108 -3.800 -8.475 1.00 88.50 206 THR A CA 1
ATOM 1545 C C . THR A 1 206 ? 10.023 -4.795 -8.890 1.00 88.50 206 THR A C 1
ATOM 1547 O O . THR A 1 206 ? 10.289 -5.940 -9.268 1.00 88.50 206 THR A O 1
ATOM 1550 N N . GLN A 1 207 ? 8.769 -4.349 -8.852 1.00 83.25 207 GLN A N 1
ATOM 1551 C CA . GLN A 1 207 ? 7.612 -5.116 -9.319 1.00 83.25 207 GLN A CA 1
ATOM 1552 C C . GLN A 1 207 ? 6.852 -4.285 -10.355 1.00 83.25 207 GLN A C 1
ATOM 1554 O O . GLN A 1 207 ? 6.065 -3.416 -9.999 1.00 83.25 207 GLN A O 1
ATOM 1559 N N . GLY A 1 208 ? 7.134 -4.493 -11.647 1.00 75.44 208 GLY A N 1
ATOM 1560 C CA . GLY A 1 208 ? 6.619 -3.614 -12.711 1.00 75.44 208 GLY A CA 1
ATOM 1561 C C . GLY A 1 208 ? 7.116 -2.171 -12.556 1.00 75.44 208 GLY A C 1
ATOM 1562 O O . GLY A 1 208 ? 6.336 -1.227 -12.641 1.00 75.44 208 GLY A O 1
ATOM 1563 N N . GLY A 1 209 ? 8.400 -2.018 -12.228 1.00 82.94 209 GLY A N 1
ATOM 1564 C CA . GLY A 1 209 ? 9.065 -0.745 -11.963 1.00 82.94 209 GLY A CA 1
ATOM 1565 C C . GLY A 1 209 ? 8.912 -0.237 -10.537 1.00 82.94 209 GLY A C 1
ATOM 1566 O O . GLY A 1 209 ? 9.664 0.631 -10.123 1.00 82.94 209 GLY A O 1
ATOM 1567 N N . LEU A 1 210 ? 7.986 -0.771 -9.751 1.00 83.56 210 LEU A N 1
ATOM 1568 C CA . LEU A 1 210 ? 7.600 -0.139 -8.493 1.00 83.56 210 LEU A CA 1
ATOM 1569 C C . LEU A 1 210 ? 8.372 -0.661 -7.298 1.00 83.56 210 LEU A C 1
ATOM 1571 O O . LEU A 1 210 ? 8.605 -1.868 -7.186 1.00 83.56 210 LEU A O 1
ATOM 1575 N N . VAL A 1 211 ? 8.682 0.259 -6.389 1.00 87.88 211 VAL A N 1
ATOM 1576 C CA . VAL A 1 211 ? 9.225 -0.018 -5.059 1.00 87.88 211 VAL A CA 1
ATOM 1577 C C . VAL A 1 211 ? 8.666 0.980 -4.041 1.00 87.88 211 VAL A C 1
ATOM 1579 O O . VAL A 1 211 ? 8.244 2.081 -4.407 1.00 87.88 211 VAL A O 1
ATOM 1582 N N . TYR A 1 212 ? 8.647 0.610 -2.764 1.00 86.88 212 TYR A N 1
ATOM 1583 C CA . TYR A 1 212 ? 8.172 1.471 -1.686 1.00 86.88 212 TYR A CA 1
ATOM 1584 C C . TYR A 1 212 ? 8.920 1.206 -0.380 1.00 86.88 212 TYR A C 1
ATOM 1586 O O . TYR A 1 212 ? 9.460 0.120 -0.182 1.00 86.88 212 TYR A O 1
ATOM 1594 N N . THR A 1 213 ? 8.890 2.197 0.505 1.00 88.31 213 THR A N 1
ATOM 1595 C CA . THR A 1 213 ? 9.331 2.100 1.899 1.00 88.31 213 THR A CA 1
ATOM 1596 C C . THR A 1 213 ? 8.440 2.969 2.777 1.00 88.31 213 THR A C 1
ATOM 1598 O O . THR A 1 213 ? 7.903 3.976 2.307 1.00 88.31 213 THR A O 1
ATOM 1601 N N . LEU A 1 214 ? 8.268 2.565 4.030 1.00 85.75 214 LEU A N 1
ATOM 1602 C CA . LEU A 1 214 ? 7.786 3.411 5.124 1.00 85.75 214 LEU A CA 1
ATOM 1603 C C . LEU A 1 214 ? 8.945 4.183 5.760 1.00 85.75 214 LEU A C 1
ATOM 1605 O O . LEU A 1 214 ? 10.100 3.756 5.518 1.00 85.75 214 LEU A O 1
#

Sequence (214 aa):
MRTVSFLFLLIIIAWFFTCSDSTGNNKNLATLTGAVYGIELNNQLVPIEGALVNVENYFSQATSNTSGVYQLQVELSSDNATNLKVVATKAGYIQASATVAVKKGETVQVPDLTLQKMVNDTTGTDTTGQDTSRVSGDAAHIEVFGAHEQHIYVLGSGLPETALLRFVVRDANGVPVDKNHRVLVEFSVLNGPGGGEFVDPDTMTTQGGLVYTL

Radius of gyration: 25.89 Å; chains: 1; bounding box: 90×53×62 Å

Secondary structure (DSSP, 8-state):
-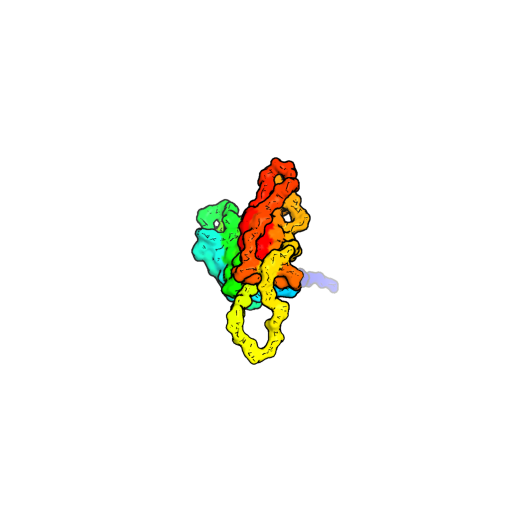------S---S--S-----------TTEEEEEEEEEEE-TTS-EEE-TT-EEEETTSS-EEE--TTSEEEEEEE-S-SS-EEEEEEEE-TTEE-EEEEEEE-TT-EEEPPPEEEEE------S---SS---S----SEEEEEEEEEE-S----TTSSS----EEEEEEEETTSPBP-SSS--EEE---SS--SS----SSSEEE-BTTEEEE-

pLDDT: mean 78.96, std 17.59, range [36.19, 97.75]

Foldseek 3Di:
DDDDDDDDDPDPDPDPPPPPPPPPCPQQKEKEKEFEWEQDPVRDTAGDFFKWKDWPPFPKIWTAHNRRITMIITGHPDQAWDWIKIWIDDPQWDIFIFIDTTGGPYYDYTYYTYIYGFPPPPDDDDPDDDPPPDDFDAFDDKDFPDKADPDADDPPPPDHHDMKTKMFTGDPVRQGHHPVRKDKDAADDPDDPPPPDDWPPRIDIDGRRMDMID